Protein AF-A0A397S4U6-F1 (afdb_monomer_lite)

Radius of gyration: 46.01 Å; chains: 1; bounding box: 86×70×136 Å

Sequence (223 aa):
MSSLLLLNSSEVMPFLILTAVFLFIGPVLFMRITTIWSNIKQKVFDEFYARTIKIVNDLDTSEIEKTFIEFNDKLTAKVDMSISNFKSTFIAEISKIYAKIDGKLIAEAEKNKSITNDSEAKLENSGDSTSASTNSSPSSSSSESSNLSGILDITSDIKICFKQHFDQLMKARNYTFDEICFLVVVNIHSFGGNIKFSTVKNFYNGVSNKEAVEGMVEESTIR

Organism: NCBI:txid658196

Secondary structure (DSSP, 8-state):
--------HHHHHHHHHHHHHHHHHHHHHHHHHHHHHHHHHHHHHHHHHHHHHHHHHHH-SHHHHHHHHHHHHHHHHHHHHHHHHHHHHHHHHHHHHHHHHHHHHHHHHHHHHHHHHHHHHHHHTS---------------------THHHHHHHHHHHHHHHHHHHHHHHHHT--HHHHHHHHHHHHHHTT----HHHHHHHHH------SSSSSSSSSS--

Structure (mmCIF, N/CA/C/O backbone):
data_AF-A0A397S4U6-F1
#
_entry.id   AF-A0A397S4U6-F1
#
loop_
_atom_site.group_PDB
_atom_site.id
_atom_site.type_symbol
_atom_site.label_atom_id
_atom_site.label_alt_id
_atom_site.label_comp_id
_atom_site.label_asym_id
_atom_site.label_entity_id
_atom_site.label_seq_id
_atom_site.pdbx_PDB_ins_code
_atom_site.Cartn_x
_atom_site.Cartn_y
_atom_site.Cartn_z
_atom_site.occupancy
_atom_site.B_iso_or_equiv
_atom_site.auth_seq_id
_atom_site.auth_comp_id
_atom_site.auth_asym_id
_atom_site.auth_atom_id
_atom_site.pdbx_PDB_model_num
ATOM 1 N N . MET A 1 1 ? 13.094 -47.172 -61.444 1.00 44.41 1 MET A N 1
ATOM 2 C CA . MET A 1 1 ? 14.329 -46.945 -62.222 1.00 44.41 1 MET A CA 1
ATOM 3 C C . MET A 1 1 ? 14.686 -45.484 -62.062 1.00 44.41 1 MET A C 1
ATOM 5 O O . MET A 1 1 ? 13.845 -44.639 -62.332 1.00 44.41 1 MET A O 1
ATOM 9 N N . SER A 1 2 ? 15.853 -45.211 -61.489 1.00 44.44 2 SER A N 1
ATOM 10 C CA . SER A 1 2 ? 16.307 -43.865 -61.146 1.00 44.44 2 SER A CA 1
ATOM 11 C C . SER A 1 2 ? 16.681 -43.094 -62.409 1.00 44.44 2 SER A C 1
ATOM 13 O O . SER A 1 2 ? 17.624 -43.468 -63.101 1.00 44.44 2 SER A O 1
ATOM 15 N N . SER A 1 3 ? 15.950 -42.024 -62.706 1.00 51.34 3 SER A N 1
ATOM 16 C CA . SER A 1 3 ? 16.285 -41.090 -63.780 1.00 51.34 3 SER A CA 1
ATOM 17 C C . SER A 1 3 ? 17.362 -40.129 -63.277 1.00 51.34 3 SER A C 1
ATOM 19 O O . SER A 1 3 ? 17.059 -39.091 -62.693 1.00 51.34 3 SER A O 1
ATOM 21 N N . LEU A 1 4 ? 18.632 -40.496 -63.456 1.00 53.81 4 LEU A N 1
ATOM 22 C CA . LEU A 1 4 ? 19.750 -39.569 -63.293 1.00 53.81 4 LEU A CA 1
ATOM 23 C C . LEU A 1 4 ? 19.654 -38.507 -64.399 1.00 53.81 4 LEU A C 1
ATOM 25 O O . LEU A 1 4 ? 19.851 -38.810 -65.574 1.00 53.81 4 LEU A O 1
ATOM 29 N N . LEU A 1 5 ? 19.312 -37.274 -64.019 1.00 58.38 5 LEU A N 1
ATOM 30 C CA . LEU A 1 5 ? 19.344 -36.108 -64.903 1.00 58.38 5 LEU A CA 1
ATOM 31 C C . LEU A 1 5 ? 20.795 -35.853 -65.340 1.00 58.38 5 LEU A C 1
ATOM 33 O O . LEU A 1 5 ? 21.611 -35.339 -64.577 1.00 58.38 5 LEU A O 1
ATOM 37 N N . LEU A 1 6 ? 21.109 -36.236 -66.576 1.00 55.22 6 LEU A N 1
ATOM 38 C CA . LEU A 1 6 ? 22.351 -35.915 -67.276 1.00 55.22 6 LEU A CA 1
ATOM 39 C C . LEU A 1 6 ? 22.334 -34.418 -67.627 1.00 55.22 6 LEU A C 1
ATOM 41 O O . LEU A 1 6 ? 21.855 -34.018 -68.684 1.00 55.22 6 LEU A O 1
ATOM 45 N N . LEU A 1 7 ? 22.802 -33.570 -66.708 1.00 61.66 7 LEU A N 1
ATOM 46 C CA . LEU A 1 7 ? 23.074 -32.166 -67.015 1.00 61.66 7 LEU A CA 1
ATOM 47 C C . LEU A 1 7 ? 24.259 -32.098 -67.988 1.00 61.66 7 LEU A C 1
ATOM 49 O O . LEU A 1 7 ? 25.326 -32.654 -67.721 1.00 61.66 7 LEU A O 1
ATOM 53 N N . ASN A 1 8 ? 24.076 -31.420 -69.122 1.00 68.12 8 ASN A N 1
ATOM 54 C CA . ASN A 1 8 ? 25.121 -31.229 -70.123 1.00 68.12 8 ASN A CA 1
ATOM 55 C C . ASN A 1 8 ? 26.308 -30.465 -69.517 1.00 68.12 8 ASN A C 1
ATOM 57 O O . ASN A 1 8 ? 26.190 -29.293 -69.165 1.00 68.12 8 ASN A O 1
ATOM 61 N N . SER A 1 9 ? 27.477 -31.112 -69.455 1.00 64.62 9 SER A N 1
ATOM 62 C CA . SER A 1 9 ? 28.721 -30.596 -68.851 1.00 64.62 9 SER A CA 1
ATOM 63 C C . SER A 1 9 ? 29.153 -29.200 -69.335 1.00 64.62 9 SER A C 1
ATOM 65 O O . SER A 1 9 ? 29.917 -28.533 -68.639 1.00 64.62 9 SER A O 1
ATOM 67 N N . SER A 1 10 ? 28.697 -28.758 -70.510 1.00 70.81 10 SER A N 1
ATOM 68 C CA . SER A 1 10 ? 29.065 -27.466 -71.098 1.00 70.81 10 SER A CA 1
ATOM 69 C C . SER A 1 10 ? 28.331 -26.271 -70.476 1.00 70.81 10 SER A C 1
ATOM 71 O O . SER A 1 10 ? 28.888 -25.178 -70.456 1.00 70.81 10 SER A O 1
ATOM 73 N N . GLU A 1 11 ? 27.112 -26.450 -69.958 1.00 68.56 11 GLU A N 1
ATOM 74 C CA . GLU A 1 11 ? 26.340 -25.361 -69.327 1.00 68.56 11 GLU A CA 1
ATOM 75 C C . GLU A 1 11 ? 26.672 -25.189 -67.839 1.00 68.56 11 GLU A C 1
ATOM 77 O O . GLU A 1 11 ? 26.506 -24.107 -67.280 1.00 68.56 11 GLU A O 1
ATOM 82 N N . VAL A 1 12 ? 27.194 -26.234 -67.189 1.00 76.56 12 VAL A N 1
ATOM 83 C CA . VAL A 1 12 ? 27.458 -26.225 -65.740 1.00 76.56 12 VAL A CA 1
ATOM 84 C C . VAL A 1 12 ? 28.758 -25.485 -65.387 1.00 76.56 12 VAL A C 1
ATOM 86 O O . VAL A 1 12 ? 28.864 -24.896 -64.312 1.00 76.56 12 VAL A O 1
ATOM 89 N N . MET A 1 13 ? 29.747 -25.452 -66.290 1.00 80.56 13 MET A N 1
ATOM 90 C CA . MET A 1 13 ? 31.030 -24.769 -66.056 1.00 80.56 13 MET A CA 1
ATOM 91 C C . MET A 1 13 ? 30.917 -23.267 -65.734 1.00 80.56 13 MET A C 1
ATOM 93 O O . MET A 1 13 ? 31.497 -22.851 -64.728 1.00 80.56 13 MET A O 1
ATOM 97 N N . PRO A 1 14 ? 30.199 -22.429 -66.511 1.00 80.19 14 PRO A N 1
ATOM 98 C CA . PRO A 1 14 ? 30.091 -21.004 -66.192 1.00 80.19 14 PRO A CA 1
ATOM 99 C C . PRO A 1 14 ? 29.384 -20.760 -64.851 1.00 80.19 14 PRO A C 1
ATOM 101 O O . PRO A 1 14 ? 29.765 -19.850 -64.113 1.00 80.19 14 PRO A O 1
ATOM 104 N N . PHE A 1 15 ? 28.417 -21.609 -64.485 1.00 75.62 15 PHE A N 1
ATOM 105 C CA . PHE A 1 15 ? 27.727 -21.533 -63.196 1.00 75.62 15 PHE A CA 1
ATOM 106 C C . PHE A 1 15 ? 28.657 -21.861 -62.017 1.00 75.62 15 PHE A C 1
ATOM 108 O O . PHE A 1 15 ? 28.649 -21.159 -61.004 1.00 75.62 15 PHE A O 1
ATOM 115 N N . LEU A 1 16 ? 29.511 -22.881 -62.155 1.00 79.75 16 LEU A N 1
ATOM 116 C CA . LEU A 1 16 ? 30.506 -23.239 -61.140 1.00 79.75 16 LEU A CA 1
ATOM 117 C C . LEU A 1 16 ? 31.583 -22.158 -60.977 1.00 79.75 16 LEU A C 1
ATOM 119 O O . LEU A 1 16 ? 31.958 -21.848 -59.848 1.00 79.75 16 LEU A O 1
ATOM 123 N N . ILE A 1 17 ? 32.037 -21.537 -62.073 1.00 83.75 17 ILE A N 1
ATOM 124 C CA . ILE A 1 17 ? 33.014 -20.435 -62.029 1.00 83.75 17 ILE A CA 1
ATOM 125 C C . ILE A 1 17 ? 32.414 -19.212 -61.328 1.00 83.75 17 ILE A C 1
ATOM 127 O O . ILE A 1 17 ? 33.046 -18.649 -60.436 1.00 83.75 17 ILE A O 1
ATOM 131 N N . LEU A 1 18 ? 31.180 -18.827 -61.668 1.00 79.50 18 LEU A N 1
ATOM 132 C CA . LEU A 1 18 ? 30.500 -17.702 -61.021 1.00 79.50 18 LEU A CA 1
ATOM 133 C C . LEU A 1 18 ? 30.267 -17.965 -59.525 1.00 79.50 18 LEU A C 1
ATOM 135 O O . LEU A 1 18 ? 30.474 -17.078 -58.697 1.00 79.50 18 LEU A O 1
ATOM 139 N N . THR A 1 19 ? 29.912 -19.203 -59.175 1.00 75.56 19 THR A N 1
ATOM 140 C CA . THR A 1 19 ? 29.738 -19.637 -57.783 1.00 75.56 19 THR A CA 1
ATOM 141 C C . THR A 1 19 ? 31.059 -19.595 -57.015 1.00 75.56 19 THR A C 1
ATOM 143 O O . THR A 1 19 ? 31.097 -19.091 -55.894 1.00 75.56 19 THR A O 1
ATOM 146 N N . ALA A 1 20 ? 32.162 -20.054 -57.615 1.00 79.88 20 ALA A N 1
ATOM 147 C CA . ALA A 1 20 ? 33.487 -19.986 -57.006 1.00 79.88 20 ALA A CA 1
ATOM 148 C C . ALA A 1 20 ? 33.936 -18.531 -56.790 1.00 79.88 20 ALA A C 1
ATOM 150 O O . ALA A 1 20 ? 34.395 -18.187 -55.702 1.00 79.88 20 ALA A O 1
ATOM 151 N N . VAL A 1 21 ? 33.732 -17.645 -57.771 1.00 82.38 21 VAL A N 1
ATOM 152 C CA . VAL A 1 21 ? 34.037 -16.209 -57.629 1.00 82.38 21 VAL A CA 1
ATOM 153 C C . VAL A 1 21 ? 33.214 -15.582 -56.502 1.00 82.38 21 VAL A C 1
ATOM 155 O O . VAL A 1 21 ? 33.764 -14.850 -55.679 1.00 82.38 21 VAL A O 1
ATOM 158 N N . PHE A 1 22 ? 31.921 -15.902 -56.406 1.00 76.81 22 PHE A N 1
ATOM 159 C CA . PHE A 1 22 ? 31.062 -15.398 -55.335 1.00 76.81 22 PHE A CA 1
ATOM 160 C C . PHE A 1 22 ? 31.488 -15.915 -53.952 1.00 76.81 22 PHE A C 1
ATOM 162 O O . PHE A 1 22 ? 31.528 -15.142 -52.994 1.00 76.81 22 PHE A O 1
ATOM 169 N N . LEU A 1 23 ? 31.880 -17.189 -53.850 1.00 81.06 23 LEU A N 1
ATOM 170 C CA . LEU A 1 23 ? 32.373 -17.796 -52.609 1.00 81.06 23 LEU A CA 1
ATOM 171 C C . LEU A 1 23 ? 33.710 -17.213 -52.142 1.00 81.06 23 LEU A C 1
ATOM 173 O O . LEU A 1 23 ? 33.937 -17.140 -50.938 1.00 81.06 23 LEU A O 1
ATOM 177 N N . PHE A 1 24 ? 34.579 -16.775 -53.055 1.00 77.31 24 PHE A N 1
ATOM 178 C CA . PHE A 1 24 ? 35.853 -16.147 -52.690 1.00 77.31 24 PHE A CA 1
ATOM 179 C C . PHE A 1 24 ? 35.720 -14.645 -52.407 1.00 77.31 24 PHE A C 1
ATOM 181 O O . PHE A 1 24 ? 36.324 -14.144 -51.458 1.00 77.31 24 PHE A O 1
ATOM 188 N N . ILE A 1 25 ? 34.923 -13.911 -53.190 1.00 84.06 25 ILE A N 1
ATOM 189 C CA . ILE A 1 25 ? 34.803 -12.450 -53.057 1.00 84.06 25 ILE A CA 1
ATOM 190 C C . ILE A 1 25 ? 33.791 -12.039 -51.976 1.00 84.06 25 ILE A C 1
ATOM 192 O O . ILE A 1 25 ? 33.982 -11.030 -51.292 1.00 84.06 25 ILE A O 1
ATOM 196 N N . GLY A 1 26 ? 32.734 -12.836 -51.793 1.00 80.00 26 GLY A N 1
ATOM 197 C CA . GLY A 1 26 ? 31.635 -12.569 -50.867 1.00 80.00 26 GLY A CA 1
ATOM 198 C C . GLY A 1 26 ? 32.093 -12.427 -49.413 1.00 80.00 26 GLY A C 1
ATOM 199 O O . GLY A 1 26 ? 31.802 -11.398 -48.804 1.00 80.00 26 GLY A O 1
ATOM 200 N N . PRO A 1 27 ? 32.866 -13.378 -48.853 1.00 79.44 27 PRO A N 1
ATOM 201 C CA . PRO A 1 27 ? 33.346 -13.294 -47.474 1.00 79.44 27 PRO A CA 1
ATOM 202 C C . PRO A 1 27 ? 34.267 -12.095 -47.219 1.00 79.44 27 PRO A C 1
ATOM 204 O O . PRO A 1 27 ? 34.185 -11.480 -46.158 1.00 79.44 27 PRO A O 1
ATOM 207 N N . VAL A 1 28 ? 35.107 -11.717 -48.191 1.00 78.00 28 VAL A N 1
ATOM 208 C CA . VAL A 1 28 ? 36.032 -10.574 -48.065 1.00 78.00 28 VAL A CA 1
ATOM 209 C C . VAL A 1 28 ? 35.269 -9.248 -48.043 1.00 78.00 28 VAL A C 1
ATOM 211 O O . VAL A 1 28 ? 35.561 -8.372 -47.223 1.00 78.00 28 VAL A O 1
ATOM 214 N N . LEU A 1 29 ? 34.266 -9.099 -48.914 1.00 77.62 29 LEU A N 1
ATOM 215 C CA . LEU A 1 29 ? 33.383 -7.931 -48.918 1.00 77.62 29 LEU A CA 1
ATOM 216 C C . LEU A 1 29 ? 32.534 -7.874 -47.645 1.00 77.62 29 LEU A C 1
ATOM 218 O O . LEU A 1 29 ? 32.435 -6.816 -47.023 1.00 77.62 29 LEU A O 1
ATOM 222 N N . PHE A 1 30 ? 31.990 -9.014 -47.216 1.00 72.81 30 PHE A N 1
ATOM 223 C CA . PHE A 1 30 ? 31.216 -9.117 -45.984 1.00 72.81 30 PHE A CA 1
ATOM 224 C C . PHE A 1 30 ? 32.053 -8.726 -44.762 1.00 72.81 30 PHE A C 1
ATOM 226 O O . PHE A 1 30 ? 31.622 -7.884 -43.978 1.00 72.81 30 PHE A O 1
ATOM 233 N N . MET A 1 31 ? 33.287 -9.227 -44.643 1.00 80.38 31 MET A N 1
ATOM 234 C CA . MET A 1 31 ? 34.190 -8.871 -43.546 1.00 80.38 31 MET A CA 1
ATOM 235 C C . MET A 1 31 ? 34.427 -7.356 -43.491 1.00 80.38 31 MET A C 1
ATOM 237 O O . MET A 1 31 ? 34.241 -6.747 -42.440 1.00 80.38 31 MET A O 1
ATOM 241 N N . ARG A 1 32 ? 34.732 -6.714 -44.627 1.00 79.31 32 ARG A N 1
ATOM 242 C CA . ARG A 1 32 ? 34.936 -5.254 -44.681 1.00 79.31 32 ARG A CA 1
ATOM 243 C C . ARG A 1 32 ? 33.698 -4.468 -44.252 1.00 79.31 32 ARG A C 1
ATOM 245 O O . ARG A 1 32 ? 33.828 -3.512 -43.489 1.00 79.31 32 ARG A O 1
ATOM 252 N N . ILE A 1 33 ? 32.510 -4.890 -44.687 1.00 74.31 33 ILE A N 1
ATOM 253 C CA . ILE A 1 33 ? 31.239 -4.277 -44.274 1.00 74.31 33 ILE A CA 1
ATOM 254 C C . ILE A 1 33 ? 31.033 -4.450 -42.764 1.00 74.31 33 ILE A C 1
ATOM 256 O O . ILE A 1 33 ? 30.720 -3.478 -42.078 1.00 74.31 33 ILE A O 1
ATOM 260 N N . THR A 1 34 ? 31.278 -5.647 -42.220 1.00 76.62 34 THR A N 1
ATOM 261 C CA . THR A 1 34 ? 31.130 -5.907 -40.778 1.00 76.62 34 THR A CA 1
ATOM 262 C C . THR A 1 34 ? 32.114 -5.106 -39.926 1.00 76.62 34 THR A C 1
ATOM 264 O O . THR A 1 34 ? 31.727 -4.594 -38.877 1.00 76.62 34 THR A O 1
ATOM 267 N N . THR A 1 35 ? 33.356 -4.914 -40.381 1.00 85.25 35 THR A N 1
ATOM 268 C CA . THR A 1 35 ? 34.355 -4.100 -39.675 1.00 85.25 35 THR A CA 1
ATOM 269 C C . THR A 1 35 ? 33.958 -2.625 -39.642 1.00 85.25 35 THR A C 1
ATOM 271 O O . THR A 1 35 ? 34.018 -1.999 -38.584 1.00 85.25 35 THR A O 1
ATOM 274 N N . ILE A 1 36 ? 33.509 -2.070 -40.774 1.00 88.69 36 ILE A N 1
ATOM 275 C CA . ILE A 1 36 ? 33.046 -0.675 -40.848 1.00 88.69 36 ILE A CA 1
ATOM 276 C C . ILE A 1 36 ? 31.805 -0.485 -39.970 1.00 88.69 36 ILE A C 1
ATOM 278 O O . ILE A 1 36 ? 31.743 0.464 -39.189 1.00 88.69 36 ILE A O 1
ATOM 282 N N . TRP A 1 37 ? 30.853 -1.419 -40.036 1.00 73.00 37 TRP A N 1
ATOM 283 C CA . TRP A 1 37 ? 29.652 -1.398 -39.205 1.00 73.00 37 TRP A CA 1
ATOM 284 C C . TRP A 1 37 ? 29.979 -1.447 -37.709 1.00 73.00 37 TRP A C 1
ATOM 286 O O . TRP A 1 37 ? 29.433 -0.665 -36.933 1.00 73.00 37 TRP A O 1
ATOM 296 N N . SER A 1 38 ? 30.910 -2.315 -37.302 1.00 76.25 38 SER A N 1
ATOM 297 C CA . SER A 1 38 ? 31.358 -2.415 -35.910 1.00 76.25 38 SER A CA 1
ATOM 298 C C . SER A 1 38 ? 31.992 -1.115 -35.417 1.00 76.25 38 SER A C 1
ATOM 300 O O . SER A 1 38 ? 31.697 -0.681 -34.309 1.00 76.25 38 SER A O 1
ATOM 302 N N . ASN A 1 39 ? 32.820 -0.468 -36.241 1.00 86.19 39 ASN A N 1
ATOM 303 C CA . ASN A 1 39 ? 33.480 0.790 -35.889 1.00 86.19 39 ASN A CA 1
ATOM 304 C C . ASN A 1 39 ? 32.467 1.940 -35.736 1.00 86.19 39 ASN A C 1
ATOM 306 O O . ASN A 1 39 ? 32.494 2.669 -34.746 1.00 86.19 39 ASN A O 1
ATOM 310 N N . ILE A 1 40 ? 31.505 2.049 -36.660 1.00 83.62 40 ILE A N 1
ATOM 311 C CA . ILE A 1 40 ? 30.410 3.030 -36.561 1.00 83.62 40 ILE A CA 1
ATOM 312 C C . ILE A 1 40 ? 29.588 2.785 -35.294 1.00 83.62 40 ILE A C 1
ATOM 314 O O . ILE A 1 40 ? 29.334 3.722 -34.539 1.00 83.62 40 ILE A O 1
ATOM 318 N N . LYS A 1 41 ? 29.205 1.527 -35.038 1.00 76.00 41 LYS A N 1
ATOM 319 C CA . LYS A 1 41 ? 28.436 1.153 -33.850 1.00 76.00 41 LYS A CA 1
ATOM 320 C C . LYS A 1 41 ? 29.192 1.550 -32.584 1.00 76.00 41 LYS A C 1
ATOM 322 O O . LYS A 1 41 ? 28.629 2.240 -31.744 1.00 76.00 41 LYS A O 1
ATOM 327 N N . GLN A 1 42 ? 30.464 1.183 -32.479 1.00 84.50 42 GLN A N 1
ATOM 328 C CA . GLN A 1 42 ? 31.279 1.479 -31.305 1.00 84.50 42 GLN A CA 1
ATOM 329 C C . GLN A 1 42 ? 31.434 2.985 -31.078 1.00 84.50 42 GLN A C 1
ATOM 331 O O . GLN A 1 42 ? 31.159 3.457 -29.984 1.00 84.50 42 GLN A O 1
ATOM 336 N N . LYS A 1 43 ? 31.728 3.763 -32.126 1.00 87.00 43 LYS A N 1
ATOM 337 C CA . LYS A 1 43 ? 31.870 5.221 -32.019 1.00 87.00 43 LYS A CA 1
ATOM 338 C C . LYS A 1 43 ? 30.582 5.924 -31.571 1.00 87.00 43 LYS A C 1
ATOM 340 O O . LYS A 1 43 ? 30.641 6.846 -30.763 1.00 87.00 43 LYS A O 1
ATOM 345 N N . VAL A 1 44 ? 29.425 5.487 -32.076 1.00 82.25 44 VAL A N 1
ATOM 346 C CA . VAL A 1 44 ? 28.116 6.020 -31.656 1.00 82.25 44 VAL A CA 1
ATOM 347 C C . VAL A 1 44 ? 27.817 5.649 -30.203 1.00 82.25 44 VAL A C 1
ATOM 349 O O . VAL A 1 44 ? 27.348 6.495 -29.446 1.00 82.25 44 VAL A O 1
ATOM 352 N N . PHE A 1 45 ? 28.110 4.409 -29.799 1.00 78.06 45 PHE A N 1
ATOM 353 C CA . PHE A 1 45 ? 27.920 3.971 -28.416 1.00 78.06 45 PHE A CA 1
ATOM 354 C C . PHE A 1 45 ? 28.849 4.701 -27.443 1.00 78.06 45 PHE A C 1
ATOM 356 O O . PHE A 1 45 ? 28.374 5.126 -26.396 1.00 78.06 45 PHE A O 1
ATOM 363 N N . ASP A 1 46 ? 30.119 4.907 -27.791 1.00 86.12 46 ASP A N 1
ATOM 364 C CA . ASP A 1 46 ? 31.087 5.603 -26.939 1.00 86.12 46 ASP A CA 1
ATOM 365 C C . ASP A 1 46 ? 30.695 7.076 -26.729 1.00 86.12 46 ASP A C 1
ATOM 367 O O . ASP A 1 46 ? 30.724 7.571 -25.601 1.00 86.12 46 ASP A O 1
ATOM 371 N N . GLU A 1 47 ? 30.258 7.778 -27.784 1.00 87.50 47 GLU A N 1
ATOM 372 C CA . GLU A 1 47 ? 29.781 9.164 -27.662 1.00 87.50 47 GLU A CA 1
ATOM 373 C C . GLU A 1 47 ? 28.481 9.249 -26.850 1.00 87.50 47 GLU A C 1
ATOM 375 O O . GLU A 1 47 ? 28.340 10.130 -25.994 1.00 87.50 47 GLU A O 1
ATOM 380 N N . PHE A 1 48 ? 27.538 8.329 -27.086 1.00 77.12 48 PHE A N 1
ATOM 381 C CA . PHE A 1 48 ? 26.293 8.268 -26.324 1.00 77.12 48 PHE A CA 1
ATOM 382 C C . PHE A 1 48 ? 26.574 7.992 -24.845 1.00 77.12 48 PHE A C 1
ATOM 384 O O . PHE A 1 48 ? 26.081 8.720 -23.989 1.00 77.12 48 PHE A O 1
ATOM 391 N N . TYR A 1 49 ? 27.438 7.020 -24.545 1.00 78.19 49 TYR A N 1
ATOM 392 C CA . TYR A 1 49 ? 27.833 6.671 -23.184 1.00 78.19 49 TYR A CA 1
ATOM 393 C C . TYR A 1 49 ? 28.527 7.839 -22.476 1.00 78.19 49 TYR A C 1
ATOM 395 O O . TYR A 1 49 ? 28.167 8.168 -21.348 1.00 78.19 49 TYR A O 1
ATOM 403 N N . ALA A 1 50 ? 29.453 8.535 -23.145 1.00 82.06 50 ALA A N 1
ATOM 404 C CA . ALA A 1 50 ? 30.110 9.715 -22.587 1.00 82.06 50 ALA A CA 1
ATOM 405 C C . ALA A 1 50 ? 29.115 10.850 -22.283 1.00 82.06 50 ALA A C 1
ATOM 407 O O . ALA A 1 50 ? 29.195 11.475 -21.223 1.00 82.06 50 ALA A O 1
ATOM 408 N N . 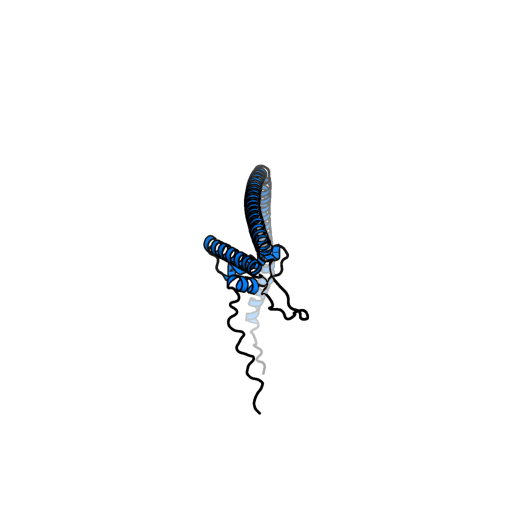ARG A 1 51 ? 28.142 11.100 -23.173 1.00 80.56 51 ARG A N 1
ATOM 409 C CA . ARG A 1 51 ? 27.075 12.084 -22.921 1.00 80.56 51 ARG A CA 1
ATOM 410 C C . ARG A 1 51 ? 26.145 11.650 -21.792 1.00 80.56 51 ARG A C 1
ATOM 412 O O . ARG A 1 51 ? 25.779 12.494 -20.983 1.00 80.56 51 ARG A O 1
ATOM 419 N N . THR A 1 52 ? 25.782 10.373 -21.706 1.00 72.50 52 THR A N 1
ATOM 420 C CA . THR A 1 52 ? 24.941 9.842 -20.625 1.00 72.50 52 THR A CA 1
ATOM 421 C C . THR A 1 52 ? 25.642 9.943 -19.276 1.00 72.50 52 THR A C 1
ATOM 423 O O . THR A 1 52 ? 25.033 10.438 -18.337 1.00 72.50 52 THR A O 1
ATOM 426 N N . ILE A 1 53 ? 26.919 9.562 -19.183 1.00 77.06 53 ILE A N 1
ATOM 427 C CA . ILE A 1 53 ? 27.733 9.724 -17.966 1.00 77.06 53 ILE A CA 1
ATOM 428 C C . ILE A 1 53 ? 27.788 11.199 -17.558 1.00 77.06 53 ILE A C 1
ATOM 430 O O . ILE A 1 53 ? 27.604 11.513 -16.389 1.00 77.06 53 ILE A O 1
ATOM 434 N N . LYS A 1 54 ? 27.985 12.116 -18.515 1.00 78.56 54 LYS A N 1
ATOM 435 C CA . LYS A 1 54 ? 27.986 13.556 -18.239 1.00 78.56 54 LYS A CA 1
ATOM 436 C C . LYS A 1 54 ? 26.633 14.044 -17.714 1.00 78.56 54 LYS A C 1
ATOM 438 O O . LYS A 1 54 ? 26.608 14.744 -16.718 1.00 78.56 54 LYS A O 1
ATOM 443 N N . ILE A 1 55 ? 25.527 13.648 -18.344 1.00 72.44 55 ILE A N 1
ATOM 444 C CA . ILE A 1 55 ? 24.178 14.018 -17.891 1.00 72.44 55 ILE A CA 1
ATOM 445 C C . ILE A 1 55 ? 23.901 13.451 -16.498 1.00 72.44 55 ILE A C 1
ATOM 447 O O . ILE A 1 55 ? 23.352 14.161 -15.675 1.00 72.44 55 ILE A O 1
ATOM 451 N N . VAL A 1 56 ? 24.285 12.203 -16.221 1.00 68.44 56 VAL A N 1
ATOM 452 C CA . VAL A 1 56 ? 24.113 11.578 -14.900 1.00 68.44 56 VAL A CA 1
ATOM 453 C C . VAL A 1 56 ? 24.949 12.292 -13.838 1.00 68.44 56 VAL A C 1
ATOM 455 O O . VAL A 1 56 ? 24.424 12.584 -12.773 1.00 68.44 56 VAL A O 1
ATOM 458 N N . ASN A 1 57 ? 26.199 12.645 -14.143 1.00 68.25 57 ASN A N 1
ATOM 459 C CA . ASN A 1 57 ? 27.070 13.378 -13.221 1.00 68.25 57 ASN A CA 1
ATOM 460 C C . ASN A 1 57 ? 26.649 14.846 -13.029 1.00 68.25 57 ASN A C 1
ATOM 462 O O . ASN A 1 57 ? 26.876 15.397 -11.961 1.00 68.25 57 ASN A O 1
ATOM 466 N N . ASP A 1 58 ? 26.055 15.479 -14.047 1.00 65.25 58 ASP A N 1
ATOM 467 C CA . ASP A 1 58 ? 25.464 16.822 -13.947 1.00 65.25 58 ASP A CA 1
ATOM 468 C C . ASP A 1 58 ? 24.095 16.783 -13.221 1.00 65.25 58 ASP A C 1
ATOM 470 O O . ASP A 1 58 ? 23.617 17.811 -12.740 1.00 65.25 58 ASP A O 1
ATOM 474 N N . LEU A 1 59 ? 23.445 15.609 -13.163 1.00 66.94 59 LEU A N 1
ATOM 475 C CA . LEU A 1 59 ? 22.187 15.354 -12.445 1.00 66.94 59 LEU A CA 1
ATOM 476 C C . LEU A 1 59 ? 22.426 14.945 -10.979 1.00 66.94 59 LEU A C 1
ATOM 478 O O . LEU A 1 59 ? 21.543 15.114 -10.139 1.00 66.94 59 LEU A O 1
ATOM 482 N N . ASP A 1 60 ? 23.626 14.452 -10.675 1.00 58.03 60 ASP A N 1
ATOM 483 C CA . ASP A 1 60 ? 24.208 14.414 -9.337 1.00 58.03 60 ASP A CA 1
ATOM 484 C C . ASP A 1 60 ? 24.431 15.868 -8.851 1.00 58.03 60 ASP A C 1
ATOM 486 O O . ASP A 1 60 ? 25.055 16.686 -9.516 1.00 58.03 60 ASP A O 1
ATOM 490 N N . THR A 1 61 ? 23.954 16.335 -7.700 1.00 65.25 61 THR A N 1
ATOM 491 C CA . THR A 1 61 ? 23.328 15.628 -6.572 1.00 65.25 61 THR A CA 1
ATOM 492 C C . THR A 1 61 ? 22.628 16.649 -5.653 1.00 65.25 61 THR A C 1
ATOM 494 O O . THR A 1 61 ? 21.536 16.399 -5.174 1.00 65.25 61 THR A O 1
ATOM 497 N N . SER A 1 62 ? 23.162 17.867 -5.479 1.00 65.44 62 SER A N 1
ATOM 498 C CA . SER A 1 62 ? 22.754 18.797 -4.400 1.00 65.44 62 SER A CA 1
ATOM 499 C C . SER A 1 62 ? 21.317 19.349 -4.461 1.00 65.44 62 SER A C 1
ATOM 501 O O . SER A 1 62 ? 20.616 19.342 -3.453 1.00 65.44 62 SER A O 1
ATOM 503 N N . GLU A 1 63 ? 20.845 19.856 -5.604 1.00 71.00 63 GLU A N 1
ATOM 504 C CA . GLU A 1 63 ? 19.555 20.572 -5.647 1.00 71.00 63 GLU A CA 1
ATOM 505 C C . GLU A 1 63 ? 18.352 19.616 -5.650 1.00 71.00 63 GLU A C 1
ATOM 507 O O . GLU A 1 63 ? 17.343 19.871 -4.985 1.00 71.00 63 GLU A O 1
ATOM 512 N N . ILE A 1 64 ? 18.484 18.474 -6.331 1.00 75.25 64 ILE A N 1
ATOM 513 C CA . ILE A 1 64 ? 17.486 17.397 -6.316 1.00 75.25 64 ILE A CA 1
ATOM 514 C C . ILE A 1 64 ? 17.469 16.719 -4.945 1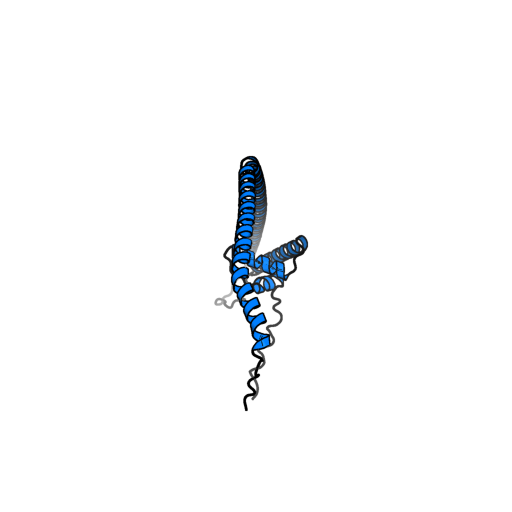.00 75.25 64 ILE A C 1
ATOM 516 O O . ILE A 1 64 ? 16.389 16.520 -4.392 1.00 75.25 64 ILE A O 1
ATOM 520 N N . GLU A 1 65 ? 18.635 16.426 -4.361 1.00 79.50 65 GLU A N 1
ATOM 521 C CA . GLU A 1 65 ? 18.738 15.870 -3.008 1.00 79.50 65 GLU A CA 1
ATOM 522 C C . GLU A 1 65 ? 18.143 16.826 -1.971 1.00 79.50 65 GLU A C 1
ATOM 524 O O . GLU A 1 65 ? 17.323 16.410 -1.157 1.00 79.50 65 GLU A O 1
ATOM 529 N N . LYS A 1 66 ? 18.439 18.128 -2.058 1.00 83.56 66 LYS A N 1
ATOM 530 C CA . LYS A 1 66 ? 17.832 19.152 -1.197 1.00 83.56 66 LYS A CA 1
ATOM 531 C C . LYS A 1 66 ? 16.312 19.198 -1.348 1.00 83.56 66 LYS A C 1
ATOM 533 O O . LYS A 1 66 ? 15.607 19.234 -0.343 1.00 83.56 66 LYS A O 1
ATOM 538 N N . THR A 1 67 ? 15.804 19.173 -2.580 1.00 80.75 67 THR A N 1
ATOM 539 C CA . THR A 1 67 ? 14.356 19.166 -2.852 1.00 80.75 67 THR A CA 1
ATOM 540 C C . THR A 1 67 ? 13.699 17.894 -2.310 1.00 80.75 67 THR A C 1
ATOM 542 O O . THR A 1 67 ? 12.598 17.947 -1.763 1.00 80.75 67 THR A O 1
ATOM 545 N N . PHE A 1 68 ? 14.375 16.749 -2.423 1.00 78.44 68 PHE A N 1
ATOM 546 C CA . PHE A 1 68 ? 13.899 15.473 -1.899 1.00 78.44 68 PHE A CA 1
ATOM 547 C C . PHE A 1 68 ? 13.878 15.457 -0.367 1.00 78.44 68 PHE A C 1
ATOM 549 O O . PHE A 1 68 ? 12.880 15.035 0.214 1.00 78.44 68 PHE A O 1
ATOM 556 N N . ILE A 1 69 ? 14.928 15.967 0.284 1.00 88.56 69 ILE A N 1
ATOM 557 C CA . ILE A 1 69 ? 14.993 16.121 1.744 1.00 88.56 69 ILE A CA 1
ATOM 558 C C . ILE A 1 69 ? 13.878 17.054 2.224 1.00 88.56 69 ILE A C 1
ATOM 560 O O . ILE A 1 69 ? 13.107 16.672 3.099 1.00 88.56 69 ILE A O 1
ATOM 564 N N . GLU A 1 70 ? 13.710 18.225 1.601 1.00 93.12 70 GLU A N 1
ATOM 565 C CA . GLU A 1 70 ? 12.644 19.173 1.955 1.00 93.12 70 GLU A CA 1
ATOM 566 C C . GLU A 1 70 ? 11.249 18.548 1.797 1.00 93.12 70 GLU A C 1
ATOM 568 O O . GLU A 1 70 ? 10.380 18.691 2.664 1.00 93.12 70 GLU A O 1
ATOM 573 N N . PHE A 1 71 ? 11.024 17.817 0.702 1.00 89.19 71 PHE A N 1
ATOM 574 C CA . PHE A 1 71 ? 9.779 17.087 0.486 1.00 89.19 71 PHE A CA 1
ATOM 575 C C . PHE A 1 71 ? 9.558 16.007 1.552 1.00 89.19 71 PHE A C 1
ATOM 577 O O . PHE A 1 71 ? 8.447 15.892 2.078 1.00 89.19 71 PHE A O 1
ATOM 584 N N . ASN A 1 72 ? 10.594 15.239 1.889 1.00 86.19 72 ASN A N 1
ATOM 585 C CA . ASN A 1 72 ? 10.529 14.176 2.884 1.00 86.19 72 ASN A CA 1
ATOM 586 C C . ASN A 1 72 ? 10.250 14.723 4.291 1.00 86.19 72 ASN A C 1
ATOM 588 O O . ASN A 1 72 ? 9.391 14.188 4.994 1.00 86.19 72 ASN A O 1
ATOM 592 N N . ASP A 1 73 ? 10.895 15.820 4.680 1.00 92.81 73 ASP A N 1
ATOM 593 C CA . ASP A 1 73 ? 10.663 16.489 5.964 1.00 92.81 73 ASP A CA 1
ATOM 594 C C . ASP A 1 73 ? 9.229 17.018 6.051 1.00 92.81 73 ASP A C 1
ATOM 596 O O . ASP A 1 73 ? 8.522 16.803 7.040 1.00 92.81 73 ASP A O 1
ATOM 600 N N . LYS A 1 74 ? 8.743 17.645 4.974 1.00 92.94 74 LYS A N 1
ATOM 601 C CA . LYS A 1 74 ? 7.362 18.132 4.884 1.00 92.94 74 LYS A CA 1
ATOM 602 C C . LYS A 1 74 ? 6.342 16.995 4.939 1.00 92.94 74 LYS A C 1
ATOM 604 O O . LYS A 1 74 ? 5.292 17.145 5.571 1.00 92.94 74 LYS A O 1
ATOM 609 N N . LEU A 1 75 ? 6.620 15.878 4.268 1.00 84.50 75 LEU A N 1
ATOM 610 C CA . LEU A 1 75 ? 5.775 14.689 4.303 1.00 84.50 75 LEU A CA 1
ATOM 611 C C . LEU A 1 75 ? 5.739 14.100 5.716 1.00 84.50 75 LEU A C 1
ATOM 613 O O . LEU A 1 75 ? 4.648 13.869 6.235 1.00 84.50 75 LEU A O 1
ATOM 617 N N . THR A 1 76 ? 6.901 13.943 6.348 1.00 88.38 76 THR A N 1
ATOM 618 C CA . THR A 1 76 ? 7.053 13.433 7.719 1.00 88.38 76 THR A CA 1
ATOM 619 C C . THR A 1 76 ? 6.271 14.293 8.705 1.00 88.38 76 THR A C 1
ATOM 621 O O . THR A 1 76 ? 5.387 13.784 9.389 1.00 88.38 76 THR A O 1
ATOM 624 N N . ALA A 1 77 ? 6.460 15.615 8.681 1.00 93.62 77 ALA A N 1
ATOM 625 C CA . ALA A 1 77 ? 5.731 16.537 9.552 1.00 93.62 77 ALA A CA 1
ATOM 626 C C . ALA A 1 77 ? 4.205 16.451 9.364 1.00 93.62 77 ALA A C 1
ATOM 628 O O . ALA A 1 77 ? 3.437 16.521 10.327 1.00 93.62 77 ALA A O 1
ATOM 629 N N . LYS A 1 78 ? 3.738 16.282 8.121 1.00 90.44 78 LYS A N 1
ATOM 630 C CA . LYS A 1 78 ? 2.306 16.154 7.821 1.00 90.44 78 LYS A CA 1
ATOM 631 C C . LYS A 1 78 ? 1.736 14.815 8.296 1.00 90.44 78 LYS A C 1
ATOM 633 O O . LYS A 1 78 ? 0.597 14.775 8.772 1.00 90.44 78 LYS A O 1
ATOM 638 N N . VAL A 1 79 ? 2.509 13.739 8.171 1.00 85.69 79 VAL A N 1
ATOM 639 C CA . VAL A 1 79 ? 2.159 12.412 8.690 1.00 85.69 79 VAL A CA 1
ATOM 640 C C . VAL A 1 79 ? 2.104 12.446 10.216 1.00 85.69 79 VAL A C 1
ATOM 642 O O . VAL A 1 79 ? 1.071 12.085 10.773 1.00 85.69 79 VAL A O 1
ATOM 645 N N . ASP A 1 80 ? 3.123 12.982 10.884 1.00 91.12 80 ASP A N 1
ATOM 646 C CA . ASP A 1 80 ? 3.175 13.098 12.346 1.00 91.12 80 ASP A CA 1
ATOM 647 C C . ASP A 1 80 ? 2.021 13.933 12.902 1.00 91.12 80 ASP A C 1
ATOM 649 O O . ASP A 1 80 ? 1.361 13.534 13.863 1.00 91.12 80 ASP A O 1
ATOM 653 N N . MET A 1 81 ? 1.709 15.061 12.258 1.00 92.81 81 MET A N 1
ATOM 654 C CA . MET A 1 81 ? 0.553 15.886 12.612 1.00 92.81 81 MET A CA 1
ATOM 655 C C . MET A 1 81 ? -0.757 15.099 12.486 1.00 92.81 81 MET A C 1
ATOM 657 O O . MET A 1 81 ? -1.615 15.160 13.365 1.00 92.81 81 MET A O 1
ATOM 661 N N . SER A 1 82 ? -0.913 14.334 11.403 1.00 84.25 82 SER A N 1
ATOM 662 C CA . SER A 1 82 ? -2.116 13.527 11.167 1.00 84.25 82 SER A CA 1
ATOM 663 C C . SER A 1 82 ? -2.246 12.396 12.191 1.00 84.25 82 SER A C 1
ATOM 665 O O . SER A 1 82 ? -3.332 12.186 12.729 1.00 84.25 82 SER A O 1
ATOM 667 N N . ILE A 1 83 ? -1.142 11.715 12.515 1.00 85.88 83 ILE A N 1
ATOM 668 C CA . ILE A 1 83 ? -1.083 10.679 13.556 1.00 85.88 83 ILE A CA 1
ATOM 669 C C . ILE A 1 83 ? -1.413 11.279 14.926 1.00 85.88 83 ILE A C 1
ATOM 671 O O . ILE A 1 83 ? -2.206 10.705 15.672 1.00 85.88 83 ILE A O 1
ATOM 675 N N . SER A 1 84 ? -0.853 12.445 15.254 1.00 94.25 84 SER A N 1
ATOM 676 C CA . SER A 1 84 ? -1.111 13.145 16.515 1.00 94.25 84 SER A CA 1
ATOM 677 C C . SER A 1 84 ? -2.581 13.547 16.654 1.00 94.25 84 SER A C 1
ATOM 679 O O . SER A 1 84 ? -3.201 13.266 17.680 1.00 94.25 84 SER A O 1
ATOM 681 N N . ASN A 1 85 ? -3.176 14.111 15.598 1.00 90.62 85 ASN A N 1
ATOM 682 C CA . ASN A 1 85 ? -4.596 14.471 15.565 1.00 90.62 85 ASN A CA 1
ATOM 683 C C . ASN A 1 85 ? -5.511 13.251 15.691 1.00 90.62 85 ASN A C 1
ATOM 685 O O . ASN A 1 85 ? -6.513 13.293 16.406 1.00 90.62 85 ASN A O 1
ATOM 689 N N . PHE A 1 86 ? -5.167 12.150 15.021 1.00 87.88 86 PHE A N 1
ATOM 690 C CA . PHE A 1 86 ? -5.892 10.895 15.172 1.00 87.88 86 PHE A CA 1
ATOM 691 C C . PHE A 1 86 ? -5.805 10.385 16.616 1.00 87.88 86 PHE A C 1
ATOM 693 O O . PHE A 1 86 ? -6.830 10.071 17.217 1.00 87.88 86 PHE A O 1
ATOM 700 N N . LYS A 1 87 ? -4.604 10.373 17.207 1.00 89.19 87 LYS A N 1
ATOM 701 C CA . LYS A 1 87 ? -4.376 9.937 18.590 1.00 89.19 87 LYS A CA 1
ATOM 702 C C . LYS A 1 87 ? -5.150 10.791 19.593 1.00 89.19 87 LYS A C 1
ATOM 704 O O . LYS A 1 87 ? -5.782 10.235 20.486 1.00 89.19 87 LYS A O 1
ATOM 709 N N . SER A 1 88 ? -5.119 12.115 19.460 1.00 92.25 88 SER A N 1
ATOM 710 C CA . SER A 1 88 ? -5.831 13.019 20.370 1.00 92.25 88 SER A CA 1
ATOM 711 C C . SER A 1 88 ? -7.348 12.856 20.261 1.00 92.25 88 SER A C 1
ATOM 713 O O . SER A 1 88 ? -8.023 12.757 21.285 1.00 92.25 88 SER A O 1
ATOM 715 N N . THR A 1 89 ? -7.872 12.732 19.038 1.00 89.81 89 THR A N 1
ATOM 716 C CA . THR A 1 89 ? -9.298 12.477 18.782 1.00 89.81 89 THR A CA 1
ATOM 717 C C . THR A 1 89 ? -9.728 11.136 19.370 1.00 89.81 89 THR A C 1
ATOM 719 O O . THR A 1 89 ? -10.713 11.069 20.101 1.00 89.81 89 THR A O 1
ATOM 722 N N . PHE A 1 90 ? -8.955 10.079 19.118 1.00 84.31 90 PHE A N 1
ATOM 723 C CA . PHE A 1 90 ? -9.239 8.740 19.625 1.00 84.31 90 PHE A CA 1
ATOM 724 C C . PHE A 1 90 ? -9.234 8.694 21.158 1.00 84.31 90 PHE A C 1
ATOM 726 O O . PHE A 1 90 ? -10.159 8.155 21.761 1.00 84.31 90 PHE A O 1
ATOM 733 N N . ILE A 1 91 ? -8.239 9.314 21.806 1.00 91.19 91 ILE A N 1
ATOM 734 C CA . ILE A 1 91 ? -8.191 9.426 23.273 1.00 91.19 91 ILE A CA 1
ATOM 735 C C . ILE A 1 91 ? -9.432 10.159 23.797 1.00 91.19 91 ILE A C 1
ATOM 737 O O . ILE A 1 91 ? -10.058 9.680 24.741 1.00 91.19 91 ILE A O 1
ATOM 741 N N . ALA A 1 92 ? -9.820 11.278 23.178 1.00 94.69 92 ALA A N 1
ATOM 742 C CA . ALA A 1 92 ? -10.991 12.044 23.598 1.00 94.69 92 ALA A CA 1
ATOM 743 C C . ALA A 1 92 ? -12.293 11.230 23.495 1.00 94.69 92 ALA A C 1
ATOM 745 O O . ALA A 1 92 ? -13.126 11.279 24.406 1.00 94.69 92 ALA A O 1
ATOM 746 N N . GLU A 1 93 ? -12.466 10.448 22.427 1.00 92.25 93 GLU A N 1
ATOM 747 C CA . GLU A 1 93 ? -13.633 9.575 22.279 1.00 92.25 93 GLU A CA 1
ATOM 748 C C . GLU A 1 93 ? -13.653 8.443 23.312 1.00 92.25 93 GLU A C 1
ATOM 750 O O . GLU A 1 93 ? -14.693 8.205 23.932 1.00 92.25 93 GLU A O 1
ATOM 755 N N . ILE A 1 94 ? -12.512 7.801 23.575 1.00 88.06 94 ILE A N 1
ATOM 756 C CA . ILE A 1 94 ? -12.403 6.772 24.620 1.00 88.06 94 ILE A CA 1
ATOM 757 C C . ILE A 1 94 ? -12.718 7.357 26.002 1.00 88.06 94 ILE A C 1
ATOM 759 O O . ILE A 1 94 ? -13.497 6.768 26.752 1.00 88.06 94 ILE A O 1
ATOM 763 N N . SER A 1 95 ? -12.187 8.536 26.336 1.00 93.69 95 SER A N 1
ATOM 764 C CA . SER A 1 95 ? -12.494 9.212 27.603 1.00 93.69 95 SER A CA 1
ATOM 765 C C . SER A 1 95 ? -13.983 9.532 27.740 1.00 93.69 95 SER A C 1
ATOM 767 O O . SER A 1 95 ? -14.557 9.357 28.816 1.00 93.69 95 SER A O 1
ATOM 769 N N . LYS A 1 96 ? -14.636 9.947 26.649 1.00 94.88 96 LYS A N 1
ATOM 770 C CA . LYS A 1 96 ? -16.083 10.194 26.624 1.00 94.88 96 LYS A CA 1
ATOM 771 C C . LYS A 1 96 ? -16.886 8.915 26.875 1.00 94.88 96 LYS A C 1
ATOM 773 O O . LYS A 1 96 ? -17.867 8.953 27.617 1.00 94.88 96 LYS A O 1
ATOM 778 N N . ILE A 1 97 ? -16.480 7.795 26.276 1.00 90.12 97 ILE A N 1
ATOM 779 C CA . ILE A 1 97 ? -17.104 6.484 26.513 1.00 90.12 97 ILE A CA 1
ATOM 780 C C . ILE A 1 97 ? -16.937 6.081 27.980 1.00 90.12 97 ILE A C 1
ATOM 782 O O . ILE A 1 97 ? -17.920 5.704 28.614 1.00 90.12 97 ILE A O 1
ATOM 786 N N . TYR A 1 98 ? -15.730 6.223 28.533 1.00 86.50 98 TYR A N 1
ATOM 787 C CA . TYR A 1 98 ? -15.446 5.878 29.925 1.00 86.50 98 TYR A CA 1
ATOM 788 C C . TYR A 1 98 ? -16.328 6.669 30.899 1.00 86.50 98 TYR A C 1
ATOM 790 O O . TYR A 1 98 ? -17.019 6.072 31.720 1.00 86.50 98 TYR A O 1
ATOM 798 N N . ALA A 1 99 ? -16.399 7.996 30.747 1.00 92.50 99 ALA A N 1
ATOM 799 C CA . ALA A 1 99 ? -17.248 8.848 31.582 1.00 92.50 99 ALA A CA 1
ATOM 800 C C . ALA A 1 99 ? -18.741 8.487 31.472 1.00 92.50 99 ALA A C 1
ATOM 802 O O . ALA A 1 99 ? -19.477 8.534 32.457 1.00 92.50 99 ALA A O 1
ATOM 803 N N . LYS A 1 100 ? -19.198 8.096 30.274 1.00 94.88 100 LYS A N 1
ATOM 804 C CA . LYS A 1 100 ? -20.580 7.653 30.052 1.00 94.88 100 LYS A CA 1
ATOM 805 C C . LYS A 1 100 ? -20.881 6.332 30.764 1.00 94.88 100 LYS A C 1
ATOM 807 O O . LYS A 1 100 ? -21.966 6.190 31.325 1.00 94.88 100 LYS A O 1
ATOM 812 N N . ILE A 1 101 ? -19.958 5.371 30.713 1.00 90.62 101 ILE A N 1
ATOM 813 C CA . ILE A 1 101 ? -20.099 4.076 31.394 1.00 90.62 101 ILE A CA 1
ATOM 814 C C . ILE A 1 101 ? -20.112 4.283 32.909 1.00 90.62 101 ILE A C 1
ATOM 816 O O . ILE A 1 101 ? -21.024 3.792 33.569 1.00 90.62 101 ILE A O 1
ATOM 820 N N . ASP A 1 102 ? -19.158 5.053 33.433 1.00 90.88 102 ASP A N 1
ATOM 821 C CA . ASP A 1 102 ? -19.019 5.323 34.867 1.00 90.88 102 ASP A CA 1
ATOM 822 C C . ASP A 1 102 ? -20.272 6.005 35.437 1.00 90.88 102 ASP A C 1
ATOM 824 O O . ASP A 1 102 ? -20.873 5.524 36.396 1.00 90.88 102 ASP A O 1
ATOM 828 N N . GLY A 1 103 ? -20.773 7.047 34.761 1.00 93.50 103 GLY A N 1
ATOM 829 C CA . GLY A 1 103 ? -22.012 7.717 35.162 1.00 93.50 103 GLY A CA 1
ATOM 830 C C . GLY A 1 103 ? -23.242 6.801 35.139 1.00 93.50 103 GLY A C 1
ATOM 831 O O . GLY A 1 103 ? -24.090 6.884 36.029 1.00 93.50 103 GLY A O 1
ATOM 832 N N . LYS A 1 104 ? -23.344 5.894 34.155 1.00 93.75 104 LYS A N 1
ATOM 833 C CA . LYS A 1 104 ? -24.449 4.922 34.089 1.00 93.75 104 LYS A CA 1
ATOM 834 C C . LYS A 1 104 ? -24.359 3.895 35.222 1.00 93.75 104 LYS A C 1
ATOM 836 O O . LYS A 1 104 ? -25.384 3.566 35.812 1.00 93.75 104 LYS A O 1
ATOM 841 N N . LEU A 1 105 ? -23.151 3.432 35.538 1.00 89.69 105 LEU A N 1
ATOM 842 C CA . LEU A 1 105 ? -22.899 2.467 36.606 1.00 89.69 105 LEU A CA 1
ATOM 843 C C . LEU A 1 105 ? -23.207 3.055 37.989 1.00 89.69 105 LEU A C 1
AT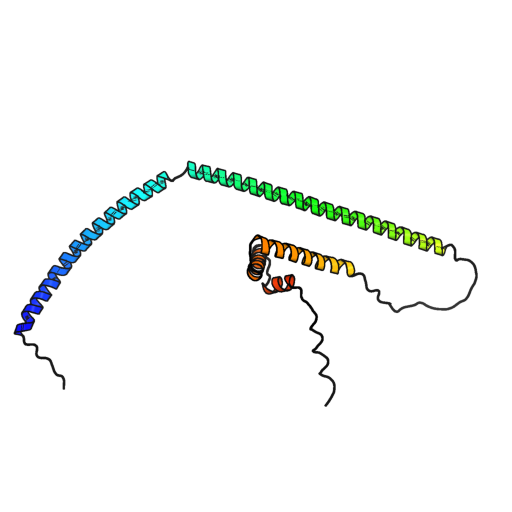OM 845 O O . LEU A 1 105 ? -23.857 2.393 38.796 1.00 89.69 105 LEU A O 1
ATOM 849 N N . ILE A 1 106 ? -22.818 4.309 38.243 1.00 93.12 106 ILE A N 1
ATOM 850 C CA . ILE A 1 106 ? -23.149 5.023 39.487 1.00 93.12 106 ILE A CA 1
ATOM 851 C C . ILE A 1 106 ? -24.670 5.157 39.646 1.00 93.12 106 ILE A C 1
ATOM 853 O O . ILE A 1 106 ? -25.210 4.798 40.691 1.00 93.12 106 ILE A O 1
ATOM 857 N N . ALA A 1 107 ? -25.374 5.602 38.600 1.00 91.00 107 ALA A N 1
ATOM 858 C CA . ALA A 1 107 ? -26.829 5.759 38.645 1.00 91.00 107 ALA A CA 1
ATOM 859 C C . ALA A 1 107 ? -27.563 4.426 38.891 1.00 91.00 107 ALA A C 1
ATOM 861 O O . ALA A 1 107 ? -28.561 4.375 39.612 1.00 91.00 107 ALA A O 1
ATOM 862 N N . GLU A 1 108 ? -27.072 3.330 38.308 1.00 87.38 108 GLU A N 1
ATOM 863 C CA . GLU A 1 108 ? -27.631 1.995 38.522 1.00 87.38 108 GLU A CA 1
ATOM 864 C C . GLU A 1 108 ? -27.354 1.474 39.941 1.00 87.38 108 GLU A C 1
ATOM 866 O O . GLU A 1 108 ? -28.246 0.902 40.570 1.00 87.38 108 GLU A O 1
ATOM 871 N N . ALA A 1 109 ? -26.168 1.743 40.494 1.00 86.31 109 ALA A N 1
ATOM 872 C CA . ALA A 1 109 ? -25.839 1.413 41.880 1.00 86.31 109 ALA A CA 1
ATOM 873 C C . ALA A 1 109 ? -26.725 2.171 42.887 1.00 86.31 109 ALA A C 1
ATOM 875 O O . ALA A 1 109 ? -27.225 1.569 43.841 1.00 86.31 109 ALA A O 1
ATOM 876 N N . GLU A 1 110 ? -26.975 3.464 42.663 1.00 90.31 110 GLU A N 1
ATOM 877 C CA . GLU A 1 110 ? -27.880 4.269 43.497 1.00 90.31 110 GLU A CA 1
ATOM 878 C C . GLU A 1 110 ? -29.327 3.768 43.428 1.00 90.31 110 GLU A C 1
ATOM 880 O O . GLU A 1 110 ? -29.978 3.613 44.465 1.00 90.31 110 GLU A O 1
ATOM 885 N N . LYS A 1 111 ? -29.815 3.442 42.225 1.00 89.19 111 LYS A N 1
ATOM 886 C CA . LYS A 1 111 ? -31.144 2.849 42.026 1.00 89.19 111 LYS A CA 1
ATOM 887 C C . LYS A 1 111 ? -31.283 1.506 42.747 1.00 89.19 111 LYS A C 1
ATOM 889 O O . LYS A 1 111 ? -32.300 1.250 43.386 1.00 89.19 111 LYS A O 1
ATOM 894 N N . ASN A 1 112 ? -30.272 0.644 42.668 1.00 80.50 112 ASN A N 1
ATOM 895 C CA . ASN A 1 112 ? -30.312 -0.652 43.343 1.00 80.50 112 ASN A CA 1
ATOM 896 C C . ASN A 1 112 ? -30.314 -0.491 44.869 1.00 80.50 112 ASN A C 1
ATOM 898 O O . ASN A 1 112 ? -31.031 -1.224 45.542 1.00 80.50 112 ASN A O 1
ATOM 902 N N . LYS A 1 113 ? -29.599 0.509 45.407 1.00 81.06 113 LYS A N 1
ATOM 903 C CA . LYS A 1 113 ? -29.614 0.841 46.840 1.00 81.06 113 LYS A CA 1
ATOM 904 C C . LYS A 1 113 ? -30.987 1.319 47.327 1.00 81.06 113 LYS A C 1
ATOM 906 O O . LYS A 1 113 ? -31.384 0.985 48.440 1.00 81.06 113 LYS A O 1
ATOM 911 N N . SER A 1 114 ? -31.721 2.102 46.531 1.00 72.75 114 SER A N 1
ATOM 912 C CA . SER A 1 114 ? -33.067 2.540 46.931 1.00 72.75 114 SER A CA 1
ATOM 913 C C . SER A 1 114 ? -34.059 1.374 46.969 1.00 72.75 114 SER A C 1
ATOM 915 O O . SER A 1 114 ? -34.886 1.311 47.872 1.00 72.75 114 SER A O 1
ATOM 917 N N . ILE A 1 115 ? -33.940 0.423 46.035 1.00 72.00 115 ILE A N 1
ATOM 918 C CA . ILE A 1 115 ? -34.787 -0.780 45.979 1.00 72.00 115 ILE A CA 1
ATOM 919 C C . ILE A 1 115 ? -34.570 -1.675 47.210 1.00 72.00 115 ILE A C 1
ATOM 921 O O . ILE A 1 115 ? -35.545 -2.186 47.762 1.00 72.00 115 ILE A O 1
ATOM 925 N N . THR A 1 116 ? -33.329 -1.843 47.682 1.00 60.91 116 THR A N 1
ATOM 926 C CA . THR A 1 116 ? -33.053 -2.601 48.915 1.00 60.91 116 THR A CA 1
ATOM 927 C C . THR A 1 116 ? -33.611 -1.910 50.159 1.00 60.91 116 THR A C 1
ATOM 929 O O . THR A 1 116 ? -34.256 -2.570 50.972 1.00 60.91 116 THR A O 1
ATOM 932 N N . ASN A 1 117 ? -33.461 -0.590 50.281 1.00 61.69 117 ASN A N 1
ATOM 933 C CA . ASN A 1 117 ? -33.978 0.149 51.440 1.00 61.69 117 ASN A CA 1
ATOM 934 C C . ASN A 1 117 ? -35.519 0.108 51.534 1.00 61.69 117 ASN A C 1
ATOM 936 O O . ASN A 1 117 ? -36.064 -0.046 52.626 1.00 61.69 117 ASN A O 1
ATOM 940 N N . ASP A 1 118 ? -36.229 0.189 50.402 1.00 58.72 118 ASP A N 1
ATOM 941 C CA . ASP A 1 118 ? -37.695 0.045 50.371 1.00 58.72 118 ASP A CA 1
ATOM 942 C C . ASP A 1 118 ? -38.149 -1.374 50.758 1.00 58.72 118 ASP A C 1
ATOM 944 O O . ASP A 1 118 ? -39.222 -1.555 51.341 1.00 58.72 118 ASP A O 1
ATOM 948 N N . SER A 1 119 ? -37.339 -2.395 50.454 1.00 57.00 119 SER A N 1
ATOM 949 C CA . SER A 1 119 ? -37.636 -3.783 50.825 1.00 57.00 119 SER A CA 1
ATOM 950 C C . SER A 1 119 ? -37.421 -4.077 52.316 1.00 57.00 119 SER A C 1
ATOM 952 O O . SER A 1 119 ? -38.192 -4.848 52.886 1.00 57.00 119 SER A O 1
ATOM 954 N N . GLU A 1 120 ? -36.459 -3.415 52.971 1.00 55.50 120 GLU A N 1
ATOM 955 C CA . GLU A 1 120 ? -36.239 -3.512 54.424 1.00 55.50 120 GLU A CA 1
ATOM 956 C C . GLU A 1 120 ? -37.327 -2.765 55.217 1.00 55.50 120 GLU A C 1
ATOM 958 O O . GLU A 1 120 ? -37.895 -3.322 56.158 1.00 55.50 120 GLU A O 1
ATOM 963 N N . ALA A 1 121 ? -37.728 -1.565 54.778 1.00 54.12 121 ALA A N 1
ATOM 964 C CA . ALA A 1 121 ? -38.798 -0.789 55.422 1.00 54.12 121 ALA A CA 1
ATOM 965 C C . ALA A 1 121 ? -40.177 -1.479 55.359 1.00 54.12 121 ALA A C 1
ATOM 967 O O . ALA A 1 121 ? -41.022 -1.299 56.239 1.00 54.12 121 ALA A O 1
ATOM 968 N N . LYS A 1 122 ? -40.421 -2.301 54.330 1.00 52.56 122 LYS A N 1
ATOM 969 C CA . LYS A 1 122 ? -41.640 -3.120 54.228 1.00 52.56 122 LYS A CA 1
ATOM 970 C C . LYS A 1 122 ? -41.638 -4.350 55.140 1.00 52.56 122 LYS A C 1
ATOM 972 O O . LYS A 1 122 ? -42.717 -4.872 55.419 1.00 52.56 122 LYS A O 1
ATOM 977 N N . LEU A 1 123 ? -40.469 -4.810 55.582 1.00 52.25 123 LEU A N 1
ATOM 978 C CA . LEU A 1 123 ? -40.311 -5.999 56.423 1.00 52.25 123 LEU A CA 1
ATOM 979 C C . LEU A 1 123 ? -40.509 -5.673 57.914 1.00 52.25 123 LEU A C 1
ATOM 981 O O . LEU A 1 123 ? -41.067 -6.488 58.642 1.00 52.25 123 LEU A O 1
ATOM 985 N N . GLU A 1 124 ? -40.173 -4.456 58.353 1.00 49.00 124 GLU A N 1
ATOM 986 C CA . GLU A 1 124 ? -40.416 -4.000 59.735 1.00 49.00 124 GLU A CA 1
ATOM 987 C C . GLU A 1 124 ? -41.886 -3.661 60.044 1.00 49.00 124 GLU A C 1
ATOM 989 O O . GLU A 1 124 ? -42.277 -3.646 61.208 1.00 49.00 124 GLU A O 1
ATOM 994 N N . ASN A 1 125 ? -42.735 -3.442 59.032 1.00 47.31 125 ASN A N 1
ATOM 995 C CA . ASN A 1 125 ? -44.152 -3.093 59.232 1.00 47.31 125 ASN A CA 1
ATOM 996 C C . ASN A 1 125 ? -45.121 -4.290 59.098 1.00 47.31 125 ASN A C 1
ATOM 998 O O . ASN A 1 125 ? -46.336 -4.110 59.017 1.00 47.31 125 ASN A O 1
ATOM 1002 N N . SER A 1 126 ? -44.605 -5.522 59.045 1.00 44.09 126 SER A N 1
ATOM 1003 C CA . SER A 1 126 ? -45.407 -6.753 58.975 1.00 44.09 126 SER A CA 1
ATOM 1004 C C . SER A 1 126 ? -44.897 -7.773 59.995 1.00 44.09 126 SER A C 1
ATOM 1006 O O . SER A 1 126 ? -44.338 -8.810 59.656 1.00 44.09 126 SER A O 1
ATOM 1008 N N . GLY A 1 127 ? -45.053 -7.439 61.274 1.00 42.69 127 GLY A N 1
ATOM 1009 C CA . GLY A 1 127 ? -44.558 -8.252 62.380 1.00 42.69 127 GLY A CA 1
ATOM 1010 C C . GLY A 1 127 ? -45.432 -8.166 63.621 1.00 42.69 127 GLY A C 1
ATOM 1011 O O . GLY A 1 127 ? -44.907 -7.949 64.705 1.00 42.69 127 GLY A O 1
ATOM 1012 N N . ASP A 1 128 ? -46.749 -8.338 63.476 1.00 41.28 128 ASP A N 1
ATOM 1013 C CA . ASP A 1 128 ? -47.589 -8.745 64.602 1.00 41.28 128 ASP A CA 1
ATOM 1014 C C . ASP A 1 128 ? -48.624 -9.805 64.175 1.00 41.28 128 ASP A C 1
ATOM 1016 O O . ASP A 1 128 ? -49.272 -9.683 63.135 1.00 41.28 128 ASP A O 1
ATOM 1020 N N . SER A 1 129 ? -48.764 -10.819 65.037 1.00 40.00 129 SER A N 1
ATOM 1021 C CA . SER A 1 129 ? -49.736 -11.928 65.080 1.00 40.00 129 SER A CA 1
ATOM 1022 C C . SER A 1 129 ? -49.496 -13.257 64.308 1.00 40.00 129 SER A C 1
ATOM 1024 O O . SER A 1 129 ? -49.931 -13.458 63.180 1.00 40.00 129 SER A O 1
ATOM 1026 N N . THR A 1 130 ? -48.950 -14.225 65.070 1.00 39.75 130 THR A N 1
ATOM 1027 C CA . THR A 1 130 ? -49.555 -15.545 65.422 1.00 39.75 130 THR A CA 1
ATOM 1028 C C . THR A 1 130 ? -49.416 -16.788 64.502 1.00 39.75 130 THR A C 1
ATOM 1030 O O . THR A 1 130 ? -50.164 -16.993 63.557 1.00 39.75 130 THR A O 1
ATOM 1033 N N . SER A 1 131 ? -48.503 -17.684 64.927 1.00 44.28 131 SER A N 1
ATOM 1034 C CA . SER A 1 131 ? -48.471 -19.173 64.918 1.00 44.28 131 SER A CA 1
ATOM 1035 C C . SER A 1 131 ? -49.133 -20.018 63.805 1.00 44.28 131 SER A C 1
ATOM 1037 O O . SER A 1 131 ? -50.356 -20.080 63.733 1.00 44.28 131 SER A O 1
ATOM 1039 N N . ALA A 1 132 ? -48.342 -20.884 63.145 1.00 37.53 132 ALA A N 1
ATOM 1040 C CA . ALA A 1 132 ? -48.561 -22.345 63.055 1.00 37.53 132 ALA A CA 1
ATOM 1041 C C . ALA A 1 132 ? -47.404 -23.060 62.315 1.00 37.53 132 ALA A C 1
ATOM 1043 O O . ALA A 1 132 ? -46.803 -22.531 61.389 1.00 37.53 132 ALA A O 1
ATOM 1044 N N . SER A 1 133 ? -47.102 -24.278 62.767 1.00 42.44 133 SER A N 1
ATOM 1045 C CA . SER A 1 133 ? -46.044 -25.198 62.321 1.00 42.44 133 SER A CA 1
ATOM 1046 C C . SER A 1 133 ? -46.279 -25.785 60.917 1.00 42.44 133 SER A C 1
ATOM 1048 O O . SER A 1 133 ? -47.411 -26.164 60.633 1.00 42.44 133 SER A O 1
ATOM 1050 N N . THR A 1 134 ? -45.236 -25.945 60.081 1.00 35.16 134 THR A N 1
ATOM 1051 C CA . THR A 1 134 ? -44.735 -27.242 59.533 1.00 35.16 134 THR A CA 1
ATOM 1052 C C . THR A 1 134 ? -43.775 -27.093 58.327 1.00 35.16 134 THR A C 1
ATOM 1054 O O . THR A 1 134 ? -44.114 -26.535 57.295 1.00 35.16 134 THR A O 1
ATOM 1057 N N . ASN A 1 135 ? -42.584 -27.683 58.494 1.00 39.34 135 ASN A N 1
ATOM 1058 C CA . ASN A 1 135 ? -41.782 -28.502 57.566 1.00 39.34 135 ASN A CA 1
ATOM 1059 C C . ASN A 1 135 ? -41.288 -27.988 56.187 1.00 39.34 135 ASN A C 1
ATOM 1061 O O . ASN A 1 135 ? -42.002 -28.003 55.193 1.00 39.34 135 ASN A O 1
ATOM 1065 N N . SER A 1 136 ? -39.953 -27.835 56.146 1.00 37.38 136 SER A N 1
ATOM 1066 C CA . SER A 1 136 ? -38.974 -28.247 55.110 1.00 37.38 136 SER A CA 1
ATOM 1067 C C . SER A 1 136 ? -38.939 -27.581 53.721 1.00 37.38 136 SER A C 1
ATOM 1069 O O . SER A 1 136 ? -39.928 -27.429 53.021 1.00 37.38 136 SER A O 1
ATOM 1071 N N . SER A 1 137 ? -37.698 -27.251 53.353 1.00 40.66 137 SER A N 1
ATOM 1072 C CA . SER A 1 137 ? -37.189 -26.370 52.301 1.00 40.66 137 SER A CA 1
ATOM 1073 C C . SER A 1 137 ? -37.555 -26.676 50.833 1.00 40.66 137 SER A C 1
ATOM 1075 O O . SER A 1 137 ? -37.873 -27.815 50.495 1.00 40.66 137 SER A O 1
ATOM 1077 N N . PRO A 1 138 ? -37.412 -25.666 49.942 1.00 49.94 138 PRO A N 1
ATOM 1078 C CA . PRO A 1 138 ? -37.770 -25.723 48.526 1.00 49.94 138 PRO A CA 1
ATOM 1079 C C . PRO A 1 138 ? -36.562 -26.020 47.620 1.00 49.94 138 PRO A C 1
ATOM 1081 O O . PRO A 1 138 ? -35.452 -25.564 47.890 1.00 49.94 138 PRO A O 1
ATOM 1084 N N . SER A 1 139 ? -36.779 -26.694 46.486 1.00 37.34 139 SER A N 1
ATOM 1085 C CA . SER A 1 139 ? -35.875 -26.597 45.329 1.00 37.34 139 SER A CA 1
ATOM 1086 C C . SER A 1 139 ? -36.497 -27.150 44.042 1.00 37.34 139 SER A C 1
ATOM 1088 O O . SER A 1 139 ? -36.718 -28.345 43.881 1.00 37.34 139 SER A O 1
ATOM 1090 N N . SER A 1 140 ? -36.754 -26.260 43.085 1.00 35.66 140 SER A N 1
ATOM 1091 C CA . SER A 1 140 ? -36.465 -26.479 41.656 1.00 35.66 140 SER A CA 1
ATOM 1092 C C . SER A 1 140 ? -36.715 -25.183 40.885 1.00 35.66 140 SER A C 1
ATOM 1094 O O . SER A 1 140 ? -37.798 -24.903 40.388 1.00 35.66 140 SER A O 1
ATOM 1096 N N . SER A 1 141 ? -35.661 -24.368 40.871 1.00 39.78 141 SER A N 1
ATOM 1097 C CA . SER A 1 141 ? -35.168 -23.609 39.718 1.00 39.78 141 SER A CA 1
ATOM 1098 C C . SER A 1 141 ? -36.184 -23.262 38.622 1.00 39.78 141 SER A C 1
ATOM 1100 O O . SER A 1 141 ? -36.266 -23.943 37.598 1.00 39.78 141 SER A O 1
ATOM 1102 N N . SER A 1 142 ? -36.835 -22.108 38.753 1.00 40.97 142 SER A N 1
ATOM 1103 C CA . SER A 1 142 ? -37.038 -21.267 37.577 1.00 40.97 142 SER A CA 1
ATOM 1104 C C . SER A 1 142 ? -35.657 -20.764 37.174 1.00 40.97 142 SER A C 1
ATOM 1106 O O . SER A 1 142 ? -35.081 -19.904 37.838 1.00 40.97 142 SER A O 1
ATOM 1108 N N . SER A 1 143 ? -35.082 -21.369 36.141 1.00 40.34 143 SER A N 1
ATOM 1109 C CA . SER A 1 143 ? -33.898 -20.858 35.463 1.00 40.34 143 SER A CA 1
ATOM 1110 C C . SER A 1 143 ? -34.233 -19.481 34.894 1.00 40.34 143 SER A C 1
ATOM 1112 O O . SER A 1 143 ? -34.734 -19.361 33.776 1.00 40.34 143 SER A O 1
ATOM 1114 N N . GLU A 1 144 ? -34.009 -18.459 35.717 1.00 40.31 144 GLU A N 1
ATOM 1115 C CA . GLU A 1 144 ? -33.915 -17.066 35.318 1.00 40.31 144 GLU A CA 1
ATOM 1116 C C . GLU A 1 144 ? -32.926 -16.992 34.161 1.00 40.31 144 GLU A C 1
ATOM 1118 O O . GLU A 1 144 ? -31.737 -17.284 34.297 1.00 40.31 144 GLU A O 1
ATOM 1123 N N . SER A 1 145 ? -33.462 -16.648 32.994 1.00 49.16 145 SER A N 1
ATOM 1124 C CA . SER A 1 145 ? -32.711 -16.268 31.814 1.00 49.16 145 SER A CA 1
ATOM 1125 C C . SER A 1 145 ? -31.807 -15.095 32.183 1.00 49.16 145 SER A C 1
ATOM 1127 O O . SER A 1 145 ? -32.224 -13.936 32.201 1.00 49.16 145 SER A O 1
ATOM 1129 N N . SER A 1 146 ? -30.570 -15.413 32.531 1.00 44.09 146 SER A N 1
ATOM 1130 C CA . SER A 1 146 ? -29.530 -14.463 32.871 1.00 44.09 146 SER A CA 1
ATOM 1131 C C . SER A 1 146 ? -29.193 -13.614 31.644 1.00 44.09 146 SER A C 1
ATOM 1133 O O . SER A 1 146 ? -28.574 -14.073 30.692 1.00 44.09 146 SER A O 1
ATOM 1135 N N . ASN A 1 147 ? -29.672 -12.370 31.658 1.00 49.53 147 ASN A N 1
ATOM 1136 C CA . ASN A 1 147 ? -29.064 -11.137 31.139 1.00 49.53 147 ASN A CA 1
ATOM 1137 C C . ASN A 1 147 ? -27.907 -11.251 30.111 1.00 49.53 147 ASN A C 1
ATOM 1139 O O . ASN A 1 147 ? -26.872 -10.607 30.260 1.00 49.53 147 ASN A O 1
ATOM 1143 N N . LEU A 1 148 ? -28.098 -11.968 28.999 1.00 44.72 148 LEU A N 1
ATOM 1144 C CA . LEU A 1 148 ? -27.228 -11.895 27.811 1.00 44.72 148 LEU A CA 1
ATOM 1145 C C . LEU A 1 148 ? -27.474 -10.631 26.965 1.00 44.72 148 LEU A C 1
ATOM 1147 O O . LEU A 1 148 ? -26.780 -10.402 25.973 1.00 44.72 148 LEU A O 1
ATOM 1151 N N . SER A 1 149 ? -28.428 -9.786 27.374 1.00 50.00 149 SER A N 1
ATOM 1152 C CA . SER A 1 149 ? -28.823 -8.570 26.655 1.00 50.00 149 SER A CA 1
ATOM 1153 C C . SER A 1 149 ? -27.663 -7.590 26.428 1.00 50.00 149 SER A C 1
ATOM 1155 O O . SER A 1 149 ? -27.697 -6.861 25.448 1.00 50.00 149 SER A O 1
ATOM 1157 N N . GLY A 1 150 ? -26.628 -7.580 27.279 1.00 46.94 150 GLY A N 1
ATOM 1158 C CA . GLY A 1 150 ? -25.490 -6.658 27.139 1.00 46.94 150 GLY A CA 1
ATOM 1159 C C . GLY A 1 150 ? -24.386 -7.112 26.171 1.00 46.94 150 GLY A C 1
ATOM 1160 O O . GLY A 1 150 ? -23.727 -6.276 25.563 1.00 46.94 150 GLY A O 1
ATOM 1161 N N . ILE A 1 151 ? -24.175 -8.422 25.994 1.00 47.44 151 ILE A N 1
ATOM 1162 C CA . ILE A 1 151 ? -23.128 -8.967 25.097 1.00 47.44 151 ILE A CA 1
ATOM 1163 C C . ILE A 1 151 ? -23.626 -9.035 23.646 1.00 47.44 151 ILE A C 1
ATOM 1165 O O . ILE A 1 151 ? -22.851 -8.826 22.706 1.00 47.44 151 ILE A O 1
ATOM 1169 N N . LEU A 1 152 ? -24.927 -9.294 23.462 1.00 52.12 152 LEU A N 1
ATOM 1170 C CA . LEU A 1 152 ? -25.571 -9.265 22.148 1.00 52.12 152 LEU A CA 1
ATOM 1171 C C . LEU A 1 152 ? -25.505 -7.856 21.526 1.00 52.12 152 LEU A C 1
ATOM 1173 O O . LEU A 1 152 ? -25.259 -7.734 20.324 1.00 52.12 152 LEU A O 1
ATOM 1177 N N . ASP A 1 153 ? -25.635 -6.815 22.358 1.00 60.81 153 ASP A N 1
ATOM 1178 C CA . ASP A 1 153 ? -25.564 -5.408 21.944 1.00 60.81 153 ASP A CA 1
ATOM 1179 C C . ASP A 1 153 ? -24.191 -5.050 21.362 1.00 60.81 153 ASP A C 1
ATOM 1181 O O . ASP A 1 153 ? -24.110 -4.515 20.261 1.00 60.81 153 ASP A O 1
ATOM 1185 N N . ILE A 1 154 ? -23.093 -5.454 22.010 1.00 68.75 154 ILE A N 1
ATOM 1186 C CA . ILE A 1 154 ? -21.735 -5.103 21.557 1.00 68.75 154 ILE A CA 1
ATOM 1187 C C . ILE A 1 154 ? -21.425 -5.708 20.180 1.00 68.75 154 ILE A C 1
ATOM 1189 O O . ILE A 1 154 ? -20.855 -5.047 19.313 1.00 68.75 154 ILE A O 1
ATOM 1193 N N . THR A 1 155 ? -21.804 -6.968 19.949 1.00 69.62 155 THR A N 1
ATOM 1194 C CA . THR A 1 155 ? -21.559 -7.629 18.653 1.00 69.62 155 THR A CA 1
ATOM 1195 C C . THR A 1 155 ? -22.385 -6.984 17.537 1.00 69.62 155 THR A C 1
ATOM 1197 O O . THR A 1 155 ? -21.893 -6.807 16.418 1.00 69.62 155 THR A O 1
ATOM 1200 N N . SER A 1 156 ? -23.632 -6.613 17.843 1.00 77.50 156 SER A N 1
ATOM 1201 C CA . SER A 1 156 ? -24.509 -5.890 16.921 1.00 77.50 156 SER A CA 1
ATOM 1202 C C . SER A 1 156 ? -23.948 -4.504 16.591 1.00 77.50 156 SER A C 1
ATOM 1204 O O . SER A 1 156 ? -23.827 -4.158 15.413 1.00 77.50 156 SER A O 1
ATOM 1206 N N . ASP A 1 157 ? -23.506 -3.757 17.602 1.00 78.50 157 ASP A N 1
ATOM 1207 C CA . ASP A 1 157 ? -22.922 -2.422 17.458 1.00 78.50 157 ASP A CA 1
ATOM 1208 C C . ASP A 1 157 ? -21.645 -2.444 16.610 1.00 78.50 157 ASP A C 1
ATOM 1210 O O . ASP A 1 157 ? -21.512 -1.662 15.666 1.00 78.50 157 ASP A O 1
ATOM 1214 N N . ILE A 1 158 ? -20.739 -3.400 16.859 1.00 78.88 158 ILE A N 1
ATOM 1215 C CA . ILE A 1 158 ? -19.519 -3.583 16.054 1.00 78.88 158 ILE A CA 1
ATOM 1216 C C . ILE A 1 158 ? -19.875 -3.838 14.588 1.00 78.88 158 ILE A C 1
ATOM 1218 O O . ILE A 1 158 ? -19.256 -3.271 13.684 1.00 78.88 158 ILE A O 1
ATOM 1222 N N . LYS A 1 159 ? -20.881 -4.675 14.331 1.00 82.56 159 LYS A N 1
ATOM 1223 C CA . LYS A 1 159 ? -21.315 -4.992 12.970 1.00 82.56 159 LYS A CA 1
ATOM 1224 C C . LYS A 1 159 ? -21.936 -3.779 12.274 1.00 82.56 159 LYS A C 1
ATOM 1226 O O . LYS A 1 159 ? -21.654 -3.548 11.097 1.00 82.56 159 LYS A O 1
ATOM 1231 N N . ILE A 1 160 ? -22.749 -2.996 12.984 1.00 84.38 160 ILE A N 1
ATOM 1232 C CA . ILE A 1 160 ? -23.342 -1.757 12.463 1.00 84.38 160 ILE A CA 1
ATOM 1233 C C . ILE A 1 160 ? -22.236 -0.758 12.102 1.00 84.38 160 ILE A C 1
ATOM 1235 O O . ILE A 1 160 ? -22.217 -0.261 10.974 1.00 84.38 160 ILE A O 1
ATOM 1239 N N . CYS A 1 161 ? -21.278 -0.523 13.003 1.00 81.69 161 CYS A N 1
ATOM 1240 C CA . CYS A 1 161 ? -20.135 0.360 12.755 1.00 81.69 161 CYS A CA 1
ATOM 1241 C C . CYS A 1 161 ? -19.268 -0.123 11.588 1.00 81.69 161 CYS A C 1
ATOM 1243 O O . CYS A 1 161 ? -18.901 0.673 10.720 1.00 81.69 161 CYS A O 1
ATOM 1245 N N . PHE A 1 162 ? -18.980 -1.427 11.521 1.00 86.00 162 PHE A N 1
ATOM 1246 C CA . PHE A 1 162 ? -18.243 -2.016 10.405 1.00 86.00 162 PHE A CA 1
ATOM 1247 C C . PHE A 1 162 ? -18.955 -1.743 9.082 1.00 86.00 162 PHE A C 1
ATOM 1249 O O . PHE A 1 162 ? -18.338 -1.241 8.145 1.00 86.00 162 PHE A O 1
ATOM 1256 N N . LYS A 1 163 ? -20.264 -2.010 9.014 1.00 89.31 163 LYS A N 1
ATOM 1257 C CA . LYS A 1 163 ? -21.048 -1.806 7.795 1.00 89.31 163 LYS A CA 1
ATOM 1258 C C . LYS A 1 163 ? -21.062 -0.337 7.366 1.00 89.31 163 LYS A C 1
ATOM 1260 O O . LYS A 1 163 ? -20.870 -0.052 6.188 1.00 89.31 163 LYS A O 1
ATOM 1265 N N . GLN A 1 164 ? -21.231 0.589 8.308 1.00 88.25 164 GLN A N 1
ATOM 1266 C CA . GLN A 1 164 ? -21.211 2.028 8.029 1.00 88.25 164 GLN A CA 1
ATOM 1267 C C . GLN A 1 164 ? -19.872 2.483 7.435 1.00 88.25 164 GLN A C 1
ATOM 1269 O O . GLN A 1 164 ? -19.860 3.143 6.395 1.00 88.25 164 GLN A O 1
ATOM 1274 N N . HIS A 1 165 ? -18.749 2.095 8.045 1.00 85.50 165 HIS A N 1
ATOM 1275 C CA . HIS A 1 165 ? -17.425 2.444 7.525 1.00 85.50 165 HIS A CA 1
ATOM 1276 C C . HIS A 1 165 ? -17.134 1.791 6.175 1.00 85.50 165 HIS A C 1
ATOM 1278 O O . HIS A 1 165 ? -16.577 2.435 5.285 1.00 85.50 165 HIS A O 1
ATOM 1284 N N . PHE A 1 166 ? -17.539 0.536 6.003 1.00 90.94 166 PHE A N 1
ATOM 1285 C CA . PHE A 1 166 ? -17.378 -0.204 4.758 1.00 90.94 166 PHE A CA 1
ATOM 1286 C C . PHE A 1 166 ? -18.148 0.466 3.607 1.00 90.94 166 PHE A C 1
ATOM 1288 O O . PHE A 1 166 ? -17.576 0.720 2.548 1.00 90.94 166 PHE A O 1
ATOM 1295 N N . ASP A 1 167 ? -19.408 0.849 3.840 1.00 91.44 167 ASP A N 1
ATOM 1296 C CA . ASP A 1 167 ? -20.255 1.544 2.861 1.00 91.44 167 ASP A CA 1
ATOM 1297 C C . ASP A 1 167 ? -19.710 2.942 2.524 1.00 91.44 167 ASP A C 1
ATOM 1299 O O . ASP A 1 167 ? -19.714 3.362 1.362 1.00 91.44 167 ASP A O 1
ATOM 1303 N N . GLN A 1 168 ? -19.209 3.667 3.528 1.00 91.31 168 GLN A N 1
ATOM 1304 C CA . GLN A 1 168 ? -18.604 4.985 3.339 1.00 91.31 168 GLN A CA 1
ATOM 1305 C C . GLN A 1 168 ? -17.329 4.902 2.494 1.00 91.31 168 GLN A C 1
ATOM 1307 O O . GLN A 1 168 ? -17.148 5.701 1.573 1.00 91.31 168 GLN A O 1
ATOM 1312 N N . LEU A 1 169 ? -16.463 3.926 2.776 1.00 85.44 169 LEU A N 1
ATOM 1313 C CA . LEU A 1 169 ? -15.213 3.721 2.049 1.00 85.44 169 LEU A CA 1
ATOM 1314 C C . LEU A 1 169 ? -15.474 3.293 0.597 1.00 85.44 169 LEU A C 1
ATOM 1316 O O . LEU A 1 169 ? -14.830 3.810 -0.318 1.00 85.44 169 LEU A O 1
ATOM 1320 N N . MET A 1 170 ? -16.462 2.418 0.387 1.00 87.94 170 MET A N 1
ATOM 1321 C CA . MET A 1 170 ? -16.892 1.959 -0.935 1.00 87.94 170 MET A CA 1
ATOM 1322 C C . MET A 1 170 ? -17.352 3.125 -1.809 1.00 87.94 170 MET A C 1
ATOM 1324 O O . MET A 1 170 ? -16.861 3.291 -2.925 1.00 87.94 170 MET A O 1
ATOM 1328 N N . LYS A 1 171 ? -18.212 3.999 -1.270 1.00 91.81 171 LYS A N 1
ATOM 1329 C CA . LYS A 1 171 ? -18.682 5.201 -1.976 1.00 91.81 171 LYS A CA 1
ATOM 1330 C C . LYS A 1 171 ? -17.569 6.219 -2.217 1.00 91.81 171 LYS A C 1
ATOM 1332 O O . LYS A 1 171 ? -17.481 6.771 -3.307 1.00 91.81 171 LYS A O 1
ATOM 1337 N N . ALA A 1 172 ? -16.720 6.474 -1.222 1.00 89.19 172 ALA A N 1
ATOM 1338 C CA . ALA A 1 172 ? -15.684 7.505 -1.308 1.00 89.19 172 ALA A CA 1
ATOM 1339 C C . ALA A 1 172 ? -14.600 7.191 -2.351 1.00 89.19 172 ALA A C 1
ATOM 1341 O O . ALA A 1 172 ? -13.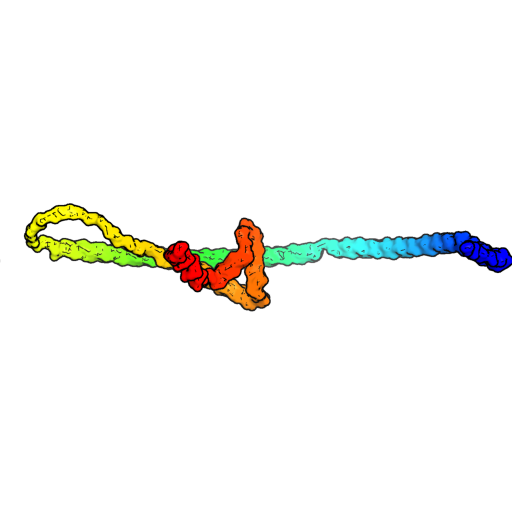987 8.105 -2.900 1.00 89.19 172 ALA A O 1
ATOM 1342 N N . ARG A 1 173 ? -14.336 5.905 -2.598 1.00 87.38 173 ARG A N 1
ATOM 1343 C CA . ARG A 1 173 ? -13.282 5.446 -3.513 1.00 87.38 173 ARG A CA 1
ATOM 1344 C C . ARG A 1 173 ? -13.809 4.778 -4.779 1.00 87.38 173 ARG A C 1
ATOM 1346 O O . ARG A 1 173 ? -13.006 4.407 -5.626 1.00 87.38 173 ARG A O 1
ATOM 1353 N N . ASN A 1 174 ? -15.131 4.689 -4.923 1.00 90.75 174 ASN A N 1
ATOM 1354 C CA . ASN A 1 174 ? -15.806 4.065 -6.058 1.00 90.75 174 ASN A CA 1
ATOM 1355 C C . ASN A 1 174 ? -15.403 2.590 -6.255 1.00 90.75 174 ASN A C 1
ATOM 1357 O O . ASN A 1 174 ? -15.260 2.122 -7.382 1.00 90.75 174 ASN A O 1
ATOM 1361 N N . TYR A 1 175 ? -15.190 1.877 -5.144 1.00 90.44 175 TYR A N 1
ATOM 1362 C CA . TYR A 1 175 ? -14.855 0.454 -5.159 1.00 90.44 175 TYR A CA 1
ATOM 1363 C C . TYR A 1 175 ? -16.107 -0.405 -5.301 1.00 90.44 175 TYR A C 1
ATOM 1365 O O . TYR A 1 175 ? -17.175 -0.079 -4.783 1.00 90.44 175 TYR A O 1
ATOM 1373 N N . THR A 1 176 ? -15.956 -1.550 -5.949 1.00 93.31 176 THR A N 1
ATOM 1374 C CA . THR A 1 176 ? -16.937 -2.631 -5.903 1.00 93.31 176 THR A CA 1
ATOM 1375 C C . THR A 1 176 ? -16.885 -3.354 -4.554 1.00 93.31 176 THR A C 1
ATOM 1377 O O . THR A 1 176 ? -15.909 -3.277 -3.801 1.00 93.31 176 THR A O 1
ATOM 1380 N N . PHE A 1 177 ? -17.950 -4.095 -4.242 1.00 92.88 177 PHE A N 1
ATOM 1381 C CA . PHE A 1 177 ? -18.029 -4.881 -3.012 1.00 92.88 177 PHE A CA 1
ATOM 1382 C C . PHE A 1 177 ? -16.880 -5.896 -2.884 1.00 92.88 177 PHE A C 1
ATOM 1384 O O . PHE A 1 177 ? -16.274 -6.021 -1.821 1.00 92.88 177 PHE A O 1
ATOM 1391 N N . ASP A 1 178 ? -16.542 -6.598 -3.966 1.00 92.88 178 ASP A N 1
ATOM 1392 C CA . ASP A 1 178 ? -15.490 -7.612 -3.918 1.00 92.88 178 ASP A CA 1
ATOM 1393 C C . ASP A 1 178 ? -14.087 -6.980 -3.814 1.00 92.88 178 ASP A C 1
ATOM 1395 O O . ASP A 1 178 ? -13.246 -7.494 -3.076 1.00 92.88 178 ASP A O 1
ATOM 1399 N N . GLU A 1 179 ? -13.839 -5.826 -4.447 1.00 92.69 179 GLU A N 1
ATOM 1400 C CA . GLU A 1 179 ? -12.570 -5.090 -4.304 1.00 92.69 179 GLU A CA 1
ATOM 1401 C C . GLU A 1 179 ? -12.316 -4.659 -2.860 1.00 92.69 179 GLU A C 1
ATOM 1403 O O . GLU A 1 179 ? -11.208 -4.814 -2.342 1.00 92.69 179 GLU A O 1
ATOM 1408 N N . ILE A 1 180 ? -13.342 -4.154 -2.175 1.00 92.69 180 ILE A N 1
ATOM 1409 C CA . ILE A 1 180 ? -13.179 -3.683 -0.803 1.00 92.69 180 ILE A CA 1
ATOM 1410 C C . ILE A 1 180 ? -13.091 -4.855 0.191 1.00 92.69 180 ILE A C 1
ATOM 1412 O O . ILE A 1 180 ? -12.314 -4.789 1.146 1.00 92.69 180 ILE A O 1
ATOM 1416 N N . CYS A 1 181 ? -13.788 -5.971 -0.065 1.00 91.38 181 CYS A N 1
ATOM 1417 C CA . CYS A 1 181 ? -13.576 -7.222 0.669 1.00 91.38 181 CYS A CA 1
ATOM 1418 C C . CYS A 1 181 ? -12.130 -7.712 0.528 1.00 91.38 181 CYS A C 1
ATOM 1420 O O . CYS A 1 181 ? -11.517 -8.101 1.523 1.00 91.38 181 CYS A O 1
ATOM 1422 N N . PHE A 1 182 ? -11.571 -7.671 -0.684 1.00 93.00 182 PHE A N 1
ATOM 1423 C CA . PHE A 1 182 ? -10.186 -8.062 -0.932 1.00 93.00 182 PHE A CA 1
ATOM 1424 C C . PHE A 1 182 ? -9.209 -7.133 -0.203 1.00 93.00 182 PHE A C 1
ATOM 1426 O O . PHE A 1 182 ? -8.300 -7.608 0.477 1.00 93.00 182 PHE A O 1
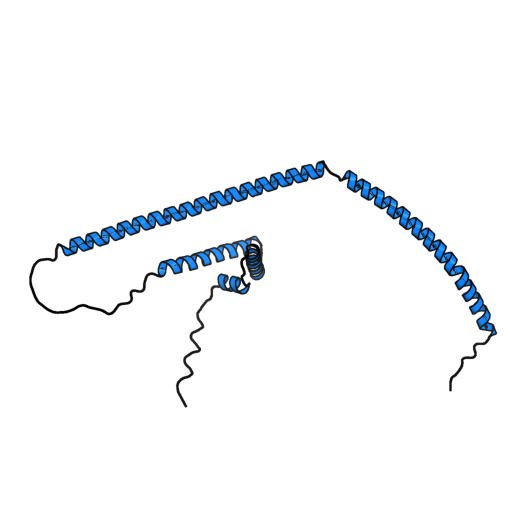ATOM 1433 N N . LEU A 1 183 ? -9.447 -5.820 -0.253 1.00 90.56 183 LEU A N 1
ATOM 1434 C CA . LEU A 1 183 ? -8.651 -4.820 0.460 1.00 90.56 183 LEU A CA 1
ATOM 1435 C C . LEU A 1 183 ? -8.626 -5.076 1.976 1.00 90.56 183 LEU A C 1
ATOM 1437 O O . LEU A 1 183 ? -7.570 -4.982 2.600 1.00 90.56 183 LEU A O 1
ATOM 1441 N N . VAL A 1 184 ? -9.764 -5.428 2.577 1.00 89.06 184 VAL A N 1
ATOM 1442 C CA . VAL A 1 184 ? -9.855 -5.759 4.010 1.00 89.06 184 VAL A CA 1
ATOM 1443 C C . VAL A 1 184 ? -9.033 -7.007 4.344 1.00 89.06 184 VAL A C 1
ATOM 1445 O O . VAL A 1 184 ? -8.282 -6.995 5.318 1.00 89.06 184 VAL A O 1
ATOM 1448 N N . VAL A 1 185 ? -9.124 -8.060 3.524 1.00 91.56 185 VAL A N 1
ATOM 1449 C CA . VAL A 1 185 ? -8.325 -9.287 3.698 1.00 91.56 185 VAL A CA 1
ATOM 1450 C C . VAL A 1 185 ? -6.831 -8.982 3.627 1.00 91.56 185 VAL A C 1
ATOM 1452 O O . VAL A 1 185 ? -6.091 -9.377 4.526 1.00 91.56 185 VAL A O 1
ATOM 1455 N N . VAL A 1 186 ? -6.391 -8.248 2.601 1.00 90.25 186 VAL A N 1
ATOM 1456 C CA . VAL A 1 186 ? -4.978 -7.880 2.415 1.00 90.25 186 VAL A CA 1
ATOM 1457 C C . VAL A 1 186 ? -4.454 -7.075 3.603 1.00 90.25 186 VAL A C 1
ATOM 1459 O O . VAL A 1 186 ? -3.385 -7.387 4.124 1.00 90.25 186 VAL A O 1
ATOM 1462 N N . ASN A 1 187 ? -5.215 -6.085 4.078 1.00 89.25 187 ASN A N 1
ATOM 1463 C CA . ASN A 1 187 ? -4.816 -5.298 5.244 1.00 89.25 187 ASN A CA 1
ATOM 1464 C C . ASN A 1 187 ? -4.692 -6.171 6.498 1.00 89.25 187 ASN A C 1
ATOM 1466 O O . ASN A 1 187 ? -3.682 -6.099 7.190 1.00 89.25 187 ASN A O 1
ATOM 1470 N N . ILE A 1 188 ? -5.658 -7.049 6.775 1.00 86.75 188 ILE A N 1
ATOM 1471 C CA . ILE A 1 188 ? -5.593 -7.922 7.957 1.00 86.75 188 ILE A CA 1
ATOM 1472 C C . ILE A 1 188 ? -4.399 -8.883 7.876 1.00 86.75 188 ILE A C 1
ATOM 1474 O O . ILE A 1 188 ? -3.703 -9.060 8.875 1.00 86.75 188 ILE A O 1
ATOM 1478 N N . HIS A 1 189 ? -4.097 -9.419 6.690 1.00 88.75 189 HIS A N 1
ATOM 1479 C CA . HIS A 1 189 ? -2.879 -10.200 6.465 1.00 88.75 189 HIS A CA 1
ATOM 1480 C C . HIS A 1 189 ? -1.599 -9.397 6.703 1.00 88.75 189 HIS A C 1
ATOM 1482 O O . HIS A 1 189 ? -0.661 -9.919 7.303 1.00 88.75 189 HIS A O 1
ATOM 1488 N N . SER A 1 190 ? -1.561 -8.125 6.296 1.00 86.19 190 SER A N 1
ATOM 1489 C CA . SER A 1 190 ? -0.404 -7.251 6.541 1.00 86.19 190 SER A CA 1
ATOM 1490 C C . SER A 1 190 ? -0.149 -6.992 8.032 1.00 86.19 190 SER A C 1
ATOM 1492 O O . SER A 1 190 ? 0.994 -6.791 8.432 1.00 86.19 190 SER A O 1
ATOM 1494 N N . PHE A 1 191 ? -1.190 -7.087 8.865 1.00 84.62 191 PHE A N 1
ATOM 1495 C CA . PHE A 1 191 ? -1.097 -7.012 10.326 1.00 84.62 191 PHE A CA 1
ATOM 1496 C C . PHE A 1 191 ? -0.898 -8.384 11.002 1.00 84.62 191 PHE A C 1
ATOM 1498 O O . PHE A 1 191 ? -0.982 -8.481 12.225 1.00 84.62 191 PHE A O 1
ATOM 1505 N N . GLY A 1 192 ? -0.644 -9.452 10.236 1.00 80.19 192 GLY A N 1
ATOM 1506 C CA . GLY A 1 192 ? -0.405 -10.805 10.757 1.00 80.19 192 GLY A CA 1
ATOM 1507 C C . GLY A 1 192 ? -1.668 -11.616 11.070 1.00 80.19 192 GLY A C 1
ATOM 1508 O O . GLY A 1 192 ? -1.570 -12.725 11.595 1.00 80.19 192 GLY A O 1
ATOM 1509 N N . GLY A 1 193 ? -2.855 -11.099 10.747 1.00 86.31 193 GLY A N 1
ATOM 1510 C CA . GLY A 1 193 ? -4.103 -11.853 10.824 1.00 86.31 193 GLY A CA 1
ATOM 1511 C C . GLY A 1 193 ? -4.258 -12.826 9.653 1.00 86.31 193 GLY A C 1
ATOM 1512 O O . GLY A 1 193 ? -3.687 -12.635 8.585 1.00 86.31 193 GLY A O 1
ATOM 1513 N N . ASN A 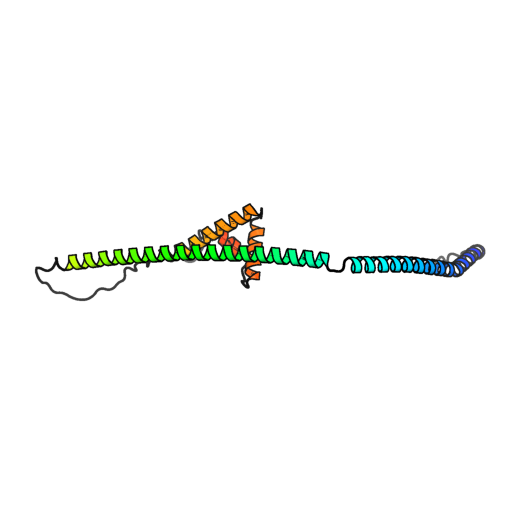1 194 ? -5.057 -13.877 9.830 1.00 90.19 194 ASN A N 1
ATOM 1514 C CA . ASN A 1 194 ? -5.355 -14.831 8.761 1.00 90.19 194 ASN A CA 1
ATOM 1515 C C . ASN A 1 194 ? -6.866 -14.996 8.631 1.00 90.19 194 ASN A C 1
ATOM 1517 O O . ASN A 1 194 ? -7.500 -15.667 9.450 1.00 90.19 194 ASN A O 1
ATOM 1521 N N . ILE A 1 195 ? -7.448 -14.355 7.621 1.00 92.12 195 ILE A N 1
ATOM 1522 C CA . ILE A 1 195 ? -8.891 -14.376 7.392 1.00 92.12 195 ILE A CA 1
ATOM 1523 C C . ILE A 1 195 ? -9.203 -14.722 5.942 1.00 92.12 195 ILE A C 1
ATOM 1525 O O . ILE A 1 195 ? -8.480 -14.363 5.018 1.00 92.12 195 ILE A O 1
ATOM 1529 N N . LYS A 1 196 ? -10.325 -15.408 5.728 1.00 92.94 196 LYS A N 1
ATOM 1530 C CA . LYS A 1 196 ? -10.792 -15.733 4.380 1.00 92.94 196 LYS A CA 1
ATOM 1531 C C . LYS A 1 196 ? -11.656 -14.600 3.838 1.00 92.94 196 LYS A C 1
ATOM 1533 O O . LYS A 1 196 ? -12.425 -13.984 4.572 1.00 92.94 196 LYS A O 1
ATOM 1538 N N . PHE A 1 197 ? -11.613 -14.407 2.525 1.00 90.00 197 PHE A N 1
ATOM 1539 C CA . PHE A 1 197 ? -12.502 -13.493 1.804 1.00 90.00 197 PHE A CA 1
ATOM 1540 C C . PHE A 1 197 ? -13.989 -13.738 2.114 1.00 90.00 197 PHE A C 1
ATOM 1542 O O . PHE A 1 197 ? -14.745 -12.802 2.375 1.00 90.00 197 PHE A O 1
ATOM 1549 N N . SER A 1 198 ? -14.395 -15.010 2.193 1.00 89.88 198 SER A N 1
ATOM 1550 C CA . SER A 1 198 ? -15.752 -15.409 2.581 1.00 89.88 198 SER A CA 1
ATOM 1551 C C . SER A 1 198 ? -16.137 -14.933 3.984 1.00 89.88 198 SER A C 1
ATOM 1553 O O . SER A 1 198 ? -17.295 -14.608 4.218 1.00 89.88 198 SER A O 1
ATOM 1555 N N . THR A 1 199 ? -15.183 -14.852 4.914 1.00 89.44 199 THR A N 1
ATOM 1556 C CA . THR A 1 199 ? -15.432 -14.379 6.281 1.00 89.44 199 THR A CA 1
ATOM 1557 C C . THR A 1 199 ? -15.838 -12.908 6.284 1.00 89.44 199 THR A C 1
ATOM 1559 O O . THR A 1 199 ? -16.822 -12.560 6.929 1.00 89.44 199 THR A O 1
ATOM 1562 N N . VAL A 1 200 ? -15.149 -12.056 5.515 1.00 90.31 200 VAL A N 1
ATOM 1563 C CA . VAL A 1 200 ? -15.502 -10.628 5.382 1.00 90.31 200 VAL A CA 1
ATOM 1564 C C . VAL A 1 200 ? -16.883 -10.472 4.750 1.00 90.31 200 VAL A C 1
ATOM 1566 O O . VAL A 1 200 ? -17.714 -9.713 5.249 1.00 90.31 200 VAL A O 1
ATOM 1569 N N . LYS A 1 201 ? -17.155 -11.243 3.691 1.00 91.44 201 LYS A N 1
ATOM 1570 C CA . LYS A 1 201 ? -18.440 -11.234 2.980 1.00 91.44 201 LYS A CA 1
ATOM 1571 C C . LYS A 1 201 ? -19.599 -11.636 3.895 1.00 91.44 201 LYS A C 1
ATOM 1573 O O . LYS A 1 201 ? -20.615 -10.947 3.944 1.00 91.44 201 LYS A O 1
ATOM 1578 N N . ASN A 1 202 ? -19.418 -12.699 4.676 1.00 89.31 202 ASN A N 1
ATOM 1579 C CA . ASN A 1 202 ? -20.416 -13.181 5.632 1.00 89.31 202 ASN A CA 1
ATOM 1580 C C . ASN A 1 202 ? -20.629 -12.200 6.789 1.00 89.31 202 ASN A C 1
ATOM 1582 O O . ASN A 1 202 ? -21.762 -12.004 7.228 1.00 89.31 202 ASN A O 1
ATOM 1586 N N . PHE A 1 203 ? -19.560 -11.564 7.271 1.00 88.56 203 PHE A N 1
ATOM 1587 C CA . PHE A 1 203 ? -19.647 -10.574 8.340 1.00 88.56 203 PHE A CA 1
ATOM 1588 C C . PHE A 1 203 ? -20.426 -9.329 7.895 1.00 88.56 203 PHE A C 1
ATOM 1590 O O . PHE A 1 203 ? -21.325 -8.879 8.606 1.00 88.56 203 PHE A O 1
ATOM 1597 N N . TYR A 1 204 ? -20.149 -8.838 6.682 1.00 88.94 204 TYR A N 1
ATOM 1598 C CA . TYR A 1 204 ? -20.865 -7.708 6.090 1.00 88.94 204 TYR A CA 1
ATOM 1599 C C . TYR A 1 204 ? -22.348 -8.024 5.838 1.00 88.94 204 TYR A C 1
ATOM 1601 O O . TYR A 1 204 ? -23.222 -7.267 6.261 1.00 88.94 204 TYR A O 1
ATOM 1609 N N . ASN A 1 205 ? -22.644 -9.154 5.186 1.00 85.19 205 ASN A N 1
ATOM 1610 C CA . ASN A 1 205 ? -24.020 -9.532 4.843 1.00 85.19 205 ASN A CA 1
ATOM 1611 C C . ASN A 1 205 ? -24.840 -9.948 6.071 1.00 85.19 205 ASN A C 1
ATOM 1613 O O . ASN A 1 205 ? -26.066 -9.874 6.057 1.00 85.19 205 ASN A O 1
ATOM 1617 N N . GLY A 1 206 ? -24.169 -10.345 7.154 1.00 74.06 206 GLY A N 1
ATOM 1618 C CA . GLY A 1 206 ? -24.803 -11.000 8.279 1.00 74.06 206 GLY A CA 1
ATOM 1619 C C . GLY A 1 206 ? -25.244 -12.402 7.907 1.00 74.06 206 GLY A C 1
ATOM 1620 O O . GLY A 1 206 ? -26.013 -12.595 6.972 1.00 74.06 206 GLY A O 1
ATOM 1621 N N . VAL A 1 207 ? -24.807 -13.391 8.677 1.00 49.19 207 VAL A N 1
ATOM 1622 C CA . VAL A 1 207 ? -25.419 -14.716 8.627 1.00 49.19 207 VAL A CA 1
ATOM 1623 C C . VAL A 1 207 ? -26.890 -14.557 9.027 1.00 49.19 207 VAL A C 1
ATOM 1625 O O . VAL A 1 207 ? -27.221 -14.425 10.203 1.00 49.19 207 VAL A O 1
ATOM 1628 N N . SER A 1 208 ? -27.777 -14.501 8.039 1.00 45.59 208 SER A N 1
ATOM 1629 C CA . SER A 1 208 ? -29.209 -14.683 8.222 1.00 45.59 208 SER A CA 1
ATOM 1630 C C . SER A 1 208 ? -29.436 -16.176 8.443 1.00 45.59 208 SER A C 1
ATOM 1632 O O . SER A 1 208 ? -29.769 -16.916 7.529 1.00 45.59 208 SER A O 1
ATOM 1634 N N . ASN A 1 209 ? -29.223 -16.644 9.674 1.00 45.00 209 ASN A N 1
ATOM 1635 C CA . ASN A 1 209 ? -29.700 -17.962 10.083 1.00 45.00 209 ASN A CA 1
ATOM 1636 C C . ASN A 1 209 ? -31.231 -17.915 10.175 1.00 45.00 209 ASN A C 1
ATOM 1638 O O . ASN A 1 209 ? -31.797 -17.655 11.235 1.00 45.00 209 ASN A O 1
ATOM 1642 N N . LYS A 1 210 ? -31.891 -18.148 9.044 1.00 42.50 210 LYS A N 1
ATOM 1643 C CA . LYS A 1 210 ? -33.266 -18.645 8.957 1.00 42.50 210 LYS A CA 1
ATOM 1644 C C . LYS A 1 210 ? -33.352 -19.645 7.808 1.00 42.50 210 LYS A C 1
ATOM 1646 O O . LYS A 1 210 ? -34.080 -19.408 6.867 1.00 42.50 210 LYS A O 1
ATOM 1651 N N . GLU A 1 211 ? -32.553 -20.705 7.873 1.00 45.69 211 GLU A N 1
ATOM 1652 C CA . GLU A 1 211 ? -32.806 -21.978 7.179 1.00 45.69 211 GLU A CA 1
ATOM 1653 C C . GLU A 1 211 ? -31.727 -22.982 7.602 1.00 45.69 211 GLU A C 1
ATOM 1655 O O . GLU A 1 211 ? -30.743 -23.249 6.924 1.00 45.69 211 GLU A O 1
ATOM 1660 N N . ALA A 1 212 ? -31.888 -23.481 8.823 1.00 41.03 212 ALA A N 1
ATOM 1661 C CA . ALA A 1 212 ? -31.311 -24.743 9.277 1.00 41.03 212 ALA A CA 1
ATOM 1662 C C . ALA A 1 212 ? -32.260 -25.349 10.323 1.00 41.03 212 ALA A C 1
ATOM 1664 O O . ALA A 1 212 ? -31.856 -25.725 11.416 1.00 41.03 212 ALA A O 1
ATOM 1665 N N . VAL A 1 213 ? -33.558 -25.353 10.007 1.00 43.78 213 VAL A N 1
ATOM 1666 C CA . VAL A 1 213 ? -34.591 -26.130 10.708 1.00 43.78 213 VAL A CA 1
ATOM 1667 C C . VAL A 1 213 ? -35.530 -26.694 9.642 1.00 43.78 213 VAL A C 1
ATOM 1669 O O . VAL A 1 213 ? -36.717 -26.418 9.635 1.00 43.78 213 VAL A O 1
ATOM 1672 N N . GLU A 1 214 ? -34.976 -27.432 8.682 1.00 41.88 214 GLU A N 1
ATOM 1673 C CA . GLU A 1 214 ? -35.764 -28.281 7.778 1.00 41.88 214 GLU A CA 1
ATOM 1674 C C . GLU A 1 214 ? -34.867 -29.400 7.238 1.00 41.88 214 GLU A C 1
ATOM 1676 O O . GLU A 1 214 ? -34.455 -29.427 6.085 1.00 41.88 214 GLU A O 1
ATOM 1681 N N . GLY A 1 215 ? -34.439 -30.282 8.143 1.00 37.38 215 GLY A N 1
ATOM 1682 C CA . GLY A 1 215 ? -33.567 -31.405 7.788 1.00 37.38 215 GLY A CA 1
ATOM 1683 C C . GLY A 1 215 ? -33.345 -32.442 8.886 1.00 37.38 215 GLY A C 1
ATOM 1684 O O . GLY A 1 215 ? -32.416 -33.231 8.777 1.00 37.38 215 GLY A O 1
ATOM 1685 N N . MET A 1 216 ? -34.152 -32.443 9.954 1.00 35.09 216 MET A N 1
ATOM 1686 C CA . MET A 1 216 ? -34.117 -33.480 10.997 1.00 35.09 216 MET A CA 1
ATOM 1687 C C . MET A 1 216 ? -35.519 -33.737 11.579 1.00 35.09 216 MET A C 1
ATOM 1689 O O . MET A 1 216 ? -35.723 -33.603 12.779 1.00 35.09 216 MET A O 1
ATOM 1693 N N . VAL A 1 217 ? -36.504 -34.075 10.735 1.00 41.84 217 VAL A N 1
ATOM 1694 C CA . VAL A 1 217 ? -37.771 -34.716 11.177 1.00 41.84 217 VAL A CA 1
ATOM 1695 C C . VAL A 1 217 ? -38.205 -35.836 10.213 1.00 41.84 217 VAL A C 1
ATOM 1697 O O . VAL A 1 217 ? -39.372 -36.191 10.148 1.00 41.84 217 VAL A O 1
ATOM 1700 N N . GLU A 1 218 ? -37.288 -36.455 9.465 1.00 39.09 218 GLU A N 1
ATOM 1701 C CA . GLU A 1 218 ? -37.675 -37.575 8.593 1.00 39.09 218 GLU A CA 1
ATOM 1702 C C . GLU A 1 218 ? -36.646 -38.709 8.596 1.00 39.09 218 GLU A C 1
ATOM 1704 O O . GLU A 1 218 ? -36.122 -39.103 7.568 1.00 39.09 218 GLU A O 1
ATOM 1709 N N . GLU A 1 219 ? -36.341 -39.253 9.779 1.00 39.97 219 GLU A N 1
ATOM 1710 C CA . GLU A 1 219 ? -35.837 -40.632 9.859 1.00 39.97 219 GLU A CA 1
ATOM 1711 C C . GLU A 1 219 ? -36.143 -41.263 11.223 1.00 39.97 219 GLU A C 1
ATOM 1713 O O . GLU A 1 219 ? -35.284 -41.582 12.039 1.00 39.97 219 GLU A O 1
ATOM 1718 N N . SER A 1 220 ? -37.430 -41.370 11.532 1.00 43.56 220 SER A N 1
ATOM 1719 C CA . SER A 1 220 ? -37.940 -42.325 12.518 1.00 43.56 220 SER A CA 1
ATOM 1720 C C . SER A 1 220 ? -39.449 -42.373 12.386 1.00 43.56 220 SER A C 1
ATOM 1722 O O . SER A 1 220 ? -40.137 -41.614 13.057 1.00 43.56 220 SER A O 1
ATOM 1724 N N . THR A 1 221 ? -39.950 -43.229 11.483 1.00 41.19 221 THR A N 1
ATOM 1725 C CA . THR A 1 221 ? -41.227 -43.972 11.580 1.00 41.19 221 THR A CA 1
ATOM 1726 C C . THR A 1 221 ? -41.585 -44.592 10.213 1.00 41.19 221 THR A C 1
ATOM 1728 O O . THR A 1 221 ? -41.813 -43.863 9.257 1.00 41.19 221 THR A O 1
ATOM 1731 N N . ILE A 1 222 ? -41.714 -45.935 10.184 1.00 41.81 222 ILE A N 1
ATOM 1732 C CA . ILE A 1 222 ? -42.233 -46.819 9.103 1.00 41.81 222 ILE A CA 1
ATOM 1733 C C . ILE A 1 222 ? -41.176 -47.152 8.023 1.00 41.81 222 ILE A C 1
ATOM 1735 O O . ILE A 1 222 ? -40.796 -46.285 7.254 1.00 41.81 222 ILE A O 1
ATOM 1739 N N . ARG A 1 223 ? -40.669 -48.382 7.863 1.00 38.75 223 ARG A N 1
ATOM 1740 C CA . ARG A 1 223 ? -41.243 -49.720 8.077 1.00 38.75 223 ARG A CA 1
ATOM 1741 C C . ARG A 1 223 ? -40.128 -50.760 8.201 1.00 38.75 223 ARG A C 1
ATOM 1743 O O . ARG A 1 223 ? -39.114 -50.591 7.492 1.00 38.75 223 ARG A O 1
#

pLDDT: mean 73.4, std 18.73, range [35.09, 94.88]

Foldseek 3Di:
DDDDPPDDPVVVVVVVVVVVVCVVVVVVVVVVVVVVVVVVVVVVVVVVVVVVVVVVVVVDDPPVPVVVVVVVVVVVVVVVVVVVVVVVVVVVVVVVVVVVVVVVVVVVVVVVVVVVVVVVVVVVVPDDDDDDDDDDDDDDDPPDPPDPVVVVVVLVVVLVVVLVVLVVVCVVVVHDPLRSLVVVQVVCVVVVHHDDSVVSVCSNVPPPPPPPPPDPDPDDDDD